Protein AF-A0A5N4CXC7-F1 (afdb_monomer_lite)

Organism: Camelus dromedarius (NCBI:txid9838)

Secondary structure (DSSP, 8-state):
---------------------------------------S--PPPPHHHHHHHHHHHHHHHHHHHHHHHHHHHHHHHIIIIIHHHHHHHHHHHHHHHHHHHHHHHHHHHHHHHHHHHHHHHHHHHHHHTTSSSHHHHHHHHHHHHHHHHHHHHHHHHHHHHHHHHHHHHHHHHHHHHHHHHHHHHHHHHHHHHHHHHHHHHHHHHHHHHHHGGGS--HHHHHHHHHHHS--S-----PPPPPPP----------------SGGG--

Foldseek 3Di:
DDDDDDDPDPPPPPPPPDCPDPPPPDDDPDPPPDPPDDDPDPDPDAVLVVLLVVLVVVVVVLVVVLVVLVVVLVVCLCVPQVVVLVVVVVVVVVVVVVVVVVLVVVLVVLVVVLVVLVVVLVVLVVVCVVPPPNVVSVVVNVVSVVVSVVSVVVSVVSVVVVVVVVVVVVVVSVVVNVVSVVVSVVSVVVSVVVSVVSCVVCVVVSVVSVVCSPPRPVVVVVVVVVVVPDDDDDDDDDDDDDDDDDPDPPPDDDDPPPPPPVVPPD

pLDDT: mean 72.15, std 27.65, range [24.5, 98.62]

Radius of gyration: 41.65 Å; chains: 1; bounding box: 79×37×135 Å

InterPro domains:
  IPR013606 IMD/I-BAR domain [PF08397] (53-217)
  IPR013606 IMD/I-BAR domain [PS51338] (53-230)
  IPR027267 AH/BAR domain superfamily [G3DSA:1.20.1270.60] (37-230)
  IPR027267 AH/BAR domain superfamily [SSF103657] (53-228)
  IPR027681 I-BAR domain containing protein IRSp53/IRTKS/Pinkbar [PTHR14206] (53-253)

Structure (mmCIF, N/CA/C/O backbone):
data_AF-A0A5N4CXC7-F1
#
_entry.id   AF-A0A5N4CXC7-F1
#
loop_
_atom_site.group_PDB
_atom_site.id
_atom_site.type_symbol
_atom_site.label_atom_id
_atom_site.label_alt_id
_atom_site.label_comp_id
_atom_site.label_asym_id
_atom_site.label_entity_id
_atom_site.label_seq_id
_atom_site.pdbx_PDB_ins_code
_atom_site.Cartn_x
_atom_site.Cartn_y
_atom_site.Cartn_z
_atom_site.occupancy
_atom_site.B_iso_or_equiv
_atom_site.auth_seq_id
_atom_site.auth_comp_id
_atom_site.auth_asym_id
_atom_site.auth_atom_id
_atom_site.pdbx_PDB_model_num
ATOM 1 N N . MET A 1 1 ? -21.918 17.777 22.178 1.00 36.62 1 MET A N 1
ATOM 2 C CA . MET A 1 1 ? -21.012 18.401 21.192 1.00 36.62 1 MET A CA 1
ATOM 3 C C . MET A 1 1 ? -20.503 17.302 20.277 1.00 36.62 1 MET A C 1
ATOM 5 O O . MET A 1 1 ? -19.749 16.455 20.729 1.00 36.62 1 MET A O 1
ATOM 9 N N . GLN A 1 2 ? -21.032 17.231 19.055 1.00 25.66 2 GLN A N 1
ATOM 10 C CA . GLN A 1 2 ? -20.635 16.247 18.046 1.00 25.66 2 GLN A CA 1
ATOM 11 C C . GLN A 1 2 ? -19.350 16.740 17.372 1.00 25.66 2 GLN A C 1
ATOM 13 O O . GLN A 1 2 ? -19.374 17.751 16.676 1.00 25.66 2 GLN A O 1
ATOM 18 N N . SER A 1 3 ? -18.227 16.065 17.603 1.00 25.31 3 SER A N 1
ATOM 19 C CA . SER A 1 3 ? -16.988 16.290 16.860 1.00 25.31 3 SER A CA 1
ATOM 20 C C . SER A 1 3 ? -17.047 15.504 15.551 1.00 25.31 3 SER A C 1
ATOM 22 O O . SER A 1 3 ? -16.774 14.306 15.495 1.00 25.31 3 SER A O 1
ATOM 24 N N . VAL A 1 4 ? -17.452 16.193 14.488 1.00 25.50 4 VAL A N 1
ATOM 25 C CA . VAL A 1 4 ? -17.322 15.713 13.111 1.00 25.50 4 VAL A CA 1
ATOM 26 C C . VAL A 1 4 ? -15.838 15.778 12.749 1.00 25.50 4 VAL A C 1
ATOM 28 O O . VAL A 1 4 ? -15.297 16.858 12.529 1.00 25.50 4 VAL A O 1
ATOM 31 N N . PHE A 1 5 ? -15.159 14.631 12.733 1.00 24.50 5 PHE A N 1
ATOM 32 C CA . PHE A 1 5 ? -13.824 14.528 12.145 1.00 24.50 5 PHE A CA 1
ATOM 33 C C . PHE A 1 5 ? -13.948 14.584 10.614 1.00 24.50 5 PHE A C 1
ATOM 35 O O . PHE A 1 5 ? -14.740 13.822 10.049 1.00 24.50 5 PHE A O 1
ATOM 42 N N . PRO A 1 6 ? -13.198 15.454 9.916 1.00 25.89 6 PRO A N 1
ATOM 43 C CA . PRO A 1 6 ? -13.187 15.456 8.464 1.00 25.89 6 PRO A CA 1
ATOM 44 C C . PRO A 1 6 ? -12.402 14.235 7.969 1.00 25.89 6 PRO A C 1
ATOM 46 O O . PRO A 1 6 ? -11.196 14.124 8.169 1.00 25.89 6 PRO A O 1
ATOM 49 N N . VAL A 1 7 ? -13.106 13.311 7.319 1.00 29.91 7 VAL A N 1
ATOM 50 C CA . VAL A 1 7 ? -12.504 12.256 6.495 1.00 29.91 7 VAL A CA 1
ATOM 51 C C . VAL A 1 7 ? -11.856 12.939 5.280 1.00 29.91 7 VAL A C 1
ATOM 53 O O . VAL A 1 7 ? -12.546 13.723 4.616 1.00 29.91 7 VAL A O 1
ATOM 56 N N . PRO A 1 8 ? -10.574 12.688 4.952 1.00 31.17 8 PRO A N 1
ATOM 57 C CA . PRO A 1 8 ? -9.994 13.194 3.718 1.00 31.17 8 PRO A CA 1
ATOM 58 C C . PRO A 1 8 ? -10.769 12.587 2.552 1.00 31.17 8 PRO A C 1
ATOM 60 O O . PRO A 1 8 ? -10.917 11.368 2.451 1.00 31.17 8 PRO A O 1
ATOM 63 N N . ARG A 1 9 ? -11.321 13.452 1.700 1.00 32.94 9 ARG A N 1
ATOM 64 C CA . ARG A 1 9 ? -12.025 13.046 0.486 1.00 32.94 9 ARG A CA 1
ATOM 65 C C . ARG A 1 9 ? -11.077 12.180 -0.334 1.00 32.94 9 ARG A C 1
ATOM 67 O O . ARG A 1 9 ? -10.038 12.662 -0.777 1.00 32.94 9 ARG A O 1
ATOM 74 N N . GLY A 1 10 ? -11.445 10.913 -0.512 1.00 29.36 10 GLY A N 1
ATOM 75 C CA . GLY A 1 10 ? -10.796 10.043 -1.477 1.00 29.36 10 GLY A CA 1
ATOM 76 C C . GLY A 1 10 ? -10.793 10.735 -2.833 1.00 29.36 10 GLY A C 1
ATOM 77 O O . GLY A 1 10 ? -11.823 11.255 -3.270 1.00 29.36 10 GLY A O 1
ATOM 78 N N . LEU A 1 11 ? -9.623 10.775 -3.465 1.00 28.94 11 LEU A N 1
ATOM 79 C CA . LEU A 1 11 ? -9.503 11.136 -4.865 1.00 28.94 11 LEU A CA 1
ATOM 80 C C . LEU A 1 11 ? -10.376 10.149 -5.649 1.00 28.94 11 LEU A C 1
ATOM 82 O O . LEU A 1 11 ? -10.050 8.970 -5.785 1.00 28.94 11 LEU A O 1
ATOM 86 N N . VAL A 1 12 ? -11.529 10.621 -6.113 1.00 26.48 12 VAL A N 1
ATOM 87 C CA . VAL A 1 12 ? -12.317 9.916 -7.114 1.00 26.48 12 VAL A CA 1
ATOM 88 C C . VAL A 1 12 ? -11.529 10.050 -8.409 1.00 26.48 12 VAL A C 1
ATOM 90 O O . VAL A 1 12 ? -11.540 11.103 -9.041 1.00 26.48 12 VAL A O 1
ATOM 93 N N . LEU A 1 13 ? -10.811 8.993 -8.786 1.00 28.12 13 LEU A N 1
ATOM 94 C CA . LEU A 1 13 ? -10.305 8.826 -10.142 1.00 28.12 13 LEU A CA 1
ATOM 95 C C . LEU A 1 13 ? -11.519 8.644 -11.056 1.00 28.12 13 LEU A C 1
ATOM 97 O O . LEU A 1 13 ? -11.982 7.531 -11.298 1.00 28.12 13 LEU A O 1
ATOM 101 N N . THR A 1 14 ? -12.076 9.750 -11.545 1.00 24.58 14 THR A N 1
ATOM 102 C CA . THR A 1 14 ? -12.924 9.703 -12.729 1.00 24.58 14 THR A CA 1
ATOM 103 C C . THR A 1 14 ? -12.020 9.305 -13.885 1.00 24.58 14 THR A C 1
ATOM 105 O O . THR A 1 14 ? -11.197 10.097 -14.344 1.00 24.58 14 THR A O 1
ATOM 108 N N . CYS A 1 15 ? -12.138 8.053 -14.318 1.00 26.62 15 CYS A N 1
ATOM 109 C CA . CYS A 1 15 ? -11.560 7.580 -15.563 1.00 26.62 15 CYS A CA 1
ATOM 110 C C . CYS A 1 15 ? -12.248 8.358 -16.694 1.00 26.62 15 CYS A C 1
ATOM 112 O O . CYS A 1 15 ? -13.354 8.017 -17.111 1.00 26.62 15 CYS A O 1
ATOM 114 N N . SER A 1 16 ? -11.645 9.471 -17.121 1.00 26.14 16 SER A N 1
ATOM 115 C CA . SER A 1 16 ? -12.063 10.129 -18.350 1.00 26.14 16 SER A CA 1
ATOM 116 C C . SER A 1 16 ? -11.624 9.229 -19.490 1.00 26.14 16 SER A C 1
ATOM 118 O O . SER A 1 16 ? -10.433 9.096 -19.770 1.00 26.14 16 SER A O 1
ATOM 120 N N . ALA A 1 17 ? -12.608 8.592 -20.118 1.00 37.44 17 ALA A N 1
ATOM 121 C CA . ALA A 1 17 ? -12.477 8.049 -21.453 1.00 37.44 17 ALA A CA 1
ATOM 122 C C . ALA A 1 17 ? -11.836 9.116 -22.356 1.00 37.44 17 ALA A C 1
ATOM 124 O O . ALA A 1 17 ? -12.292 10.258 -22.405 1.00 37.44 17 ALA A O 1
ATOM 125 N N . GLY A 1 18 ? -10.737 8.740 -22.998 1.00 28.64 18 GLY A N 1
ATOM 126 C CA . GLY A 1 18 ? -9.921 9.632 -23.814 1.00 28.64 18 GLY A CA 1
ATOM 127 C C . GLY A 1 18 ? -8.622 8.961 -24.238 1.00 28.64 18 GLY A C 1
ATOM 128 O O . GLY A 1 18 ? -7.562 9.572 -24.189 1.00 28.64 18 GLY A O 1
ATOM 129 N N . CYS A 1 19 ? -8.684 7.678 -24.608 1.00 29.59 19 CYS A N 1
ATOM 130 C CA . CYS A 1 19 ? -7.629 7.053 -25.398 1.00 29.59 19 CYS A CA 1
ATOM 131 C C . CYS A 1 19 ? -7.774 7.529 -26.848 1.00 29.59 19 CYS A C 1
ATOM 133 O O . CYS A 1 19 ? -8.133 6.746 -27.722 1.00 29.59 19 CYS A O 1
ATOM 135 N N . ASP A 1 20 ? -7.506 8.808 -27.095 1.00 29.17 20 ASP A N 1
ATOM 136 C CA . ASP A 1 20 ? -7.188 9.257 -28.442 1.00 29.17 20 ASP A CA 1
ATOM 137 C C . ASP A 1 20 ? -5.716 8.939 -28.668 1.00 29.17 20 ASP A C 1
ATOM 139 O O . ASP A 1 20 ? -4.815 9.460 -28.006 1.00 29.17 20 ASP A O 1
ATOM 143 N N . GLY A 1 21 ? -5.507 7.948 -29.531 1.00 33.59 21 GLY A N 1
ATOM 144 C CA . GLY A 1 21 ? -4.225 7.328 -29.788 1.00 33.59 21 GLY A CA 1
ATOM 145 C C . GLY A 1 21 ? -3.128 8.347 -30.062 1.00 33.59 21 GLY A C 1
ATOM 146 O O . GLY A 1 21 ? -3.194 9.128 -31.011 1.00 33.59 21 GLY A O 1
ATOM 147 N N . LEU A 1 22 ? -2.037 8.230 -29.309 1.00 33.66 22 LEU A N 1
ATOM 148 C CA . LEU A 1 22 ? -0.726 8.604 -29.816 1.00 33.66 22 LEU A CA 1
ATOM 149 C C . LEU A 1 22 ? -0.335 7.558 -30.863 1.00 33.66 22 LEU A C 1
ATOM 151 O O . LEU A 1 22 ? 0.493 6.678 -30.638 1.00 33.66 22 LEU A O 1
ATOM 155 N N . CYS A 1 23 ? -0.991 7.647 -32.020 1.00 28.06 23 CYS A N 1
ATOM 156 C CA . CYS A 1 23 ? -0.451 7.149 -33.264 1.00 28.06 23 CYS A CA 1
ATOM 157 C C . CYS A 1 23 ? 0.946 7.756 -33.383 1.00 28.06 23 CYS A C 1
ATOM 159 O O . CYS A 1 23 ? 1.092 8.962 -33.585 1.00 28.06 23 CYS A O 1
ATOM 161 N N . PHE A 1 24 ? 1.977 6.922 -33.251 1.00 29.84 24 PHE A N 1
ATOM 162 C CA . PHE A 1 24 ? 3.245 7.192 -33.908 1.00 29.84 24 PHE A CA 1
ATOM 163 C C . PHE A 1 24 ? 2.896 7.446 -35.373 1.00 29.84 24 PHE A C 1
ATOM 165 O O . PHE A 1 24 ? 2.575 6.510 -36.104 1.00 29.84 24 PHE A O 1
ATOM 172 N N . ALA A 1 25 ? 2.854 8.716 -35.775 1.00 26.06 25 ALA A N 1
ATOM 173 C CA . ALA A 1 25 ? 2.691 9.063 -37.170 1.00 26.06 25 ALA A CA 1
ATOM 174 C C . ALA A 1 25 ? 3.824 8.353 -37.926 1.00 26.06 25 ALA A C 1
ATOM 176 O O . ALA A 1 25 ? 4.996 8.584 -37.604 1.00 26.06 25 ALA A O 1
ATOM 177 N N . PRO A 1 26 ? 3.520 7.469 -38.892 1.00 32.91 26 PRO A N 1
ATOM 178 C CA . PRO A 1 26 ? 4.536 7.009 -39.813 1.00 32.91 26 PRO A CA 1
ATOM 179 C C . PRO A 1 26 ? 5.062 8.267 -40.497 1.00 32.91 26 PRO A C 1
ATOM 181 O O . PRO A 1 26 ? 4.277 9.045 -41.045 1.00 32.91 26 PRO A O 1
ATOM 184 N N . LEU A 1 27 ? 6.374 8.499 -40.429 1.00 32.47 27 LEU A N 1
ATOM 185 C CA . LEU A 1 27 ? 7.019 9.490 -41.286 1.00 32.47 27 LEU A CA 1
ATOM 186 C C . LEU A 1 27 ? 6.491 9.275 -42.713 1.00 32.47 27 LEU A C 1
ATOM 188 O O . LEU A 1 27 ? 6.472 8.123 -43.161 1.00 32.47 27 LEU A O 1
ATOM 192 N N . PRO A 1 28 ? 6.034 10.320 -43.424 1.00 31.30 28 PRO A N 1
ATOM 193 C CA . PRO A 1 28 ? 5.555 10.136 -44.779 1.00 31.30 28 PRO A CA 1
ATOM 194 C C . PRO A 1 28 ? 6.714 9.575 -45.604 1.00 31.30 28 PRO A C 1
ATOM 196 O O . PRO A 1 28 ? 7.748 10.226 -45.767 1.00 31.30 28 PRO A O 1
ATOM 199 N N . LEU A 1 29 ? 6.549 8.345 -46.101 1.00 34.72 29 LEU A N 1
ATOM 200 C CA . LEU A 1 29 ? 7.335 7.851 -47.221 1.00 34.72 29 LEU A CA 1
ATOM 201 C C . LEU A 1 29 ? 7.082 8.840 -48.361 1.00 34.72 29 LEU A C 1
ATOM 203 O O . LEU A 1 29 ? 6.028 8.812 -48.995 1.00 34.72 29 LEU A O 1
ATOM 207 N N . PHE A 1 30 ? 8.027 9.748 -48.592 1.00 30.08 30 PHE A N 1
ATOM 208 C CA . PHE A 1 30 ? 8.064 10.501 -49.834 1.00 30.08 30 PHE A CA 1
ATOM 209 C C . PHE A 1 30 ? 8.075 9.480 -50.977 1.00 30.08 30 PHE A C 1
ATOM 211 O O . PHE A 1 30 ? 8.948 8.604 -50.986 1.00 30.08 30 PHE A O 1
ATOM 218 N N . PRO A 1 31 ? 7.146 9.555 -51.944 1.00 31.22 31 PRO A N 1
ATOM 219 C CA . PRO A 1 31 ? 7.276 8.782 -53.160 1.00 31.22 31 PRO A CA 1
ATOM 220 C C . PRO A 1 31 ? 8.530 9.302 -53.862 1.00 31.22 31 PRO A C 1
ATOM 222 O O . PRO A 1 31 ? 8.544 10.414 -54.389 1.00 31.22 31 PRO A O 1
ATOM 225 N N . LEU A 1 32 ? 9.607 8.517 -53.838 1.00 33.66 32 LEU A N 1
ATOM 226 C CA . LEU A 1 32 ? 10.693 8.672 -54.795 1.00 33.66 32 LEU A CA 1
ATOM 227 C C . LEU A 1 32 ? 10.079 8.398 -56.167 1.00 33.66 32 LEU A C 1
ATOM 229 O O . LEU A 1 32 ? 9.954 7.252 -56.594 1.00 33.66 32 LEU A O 1
ATOM 233 N N . LEU A 1 33 ? 9.631 9.462 -56.830 1.00 29.89 33 LEU A N 1
ATOM 234 C CA . LEU A 1 33 ? 9.274 9.439 -58.235 1.00 29.89 33 LEU A CA 1
ATOM 235 C C . LEU A 1 33 ? 10.572 9.156 -58.996 1.00 29.89 33 LEU A C 1
ATOM 237 O O . LEU A 1 33 ? 11.348 10.068 -59.263 1.00 29.89 33 LEU A O 1
ATOM 241 N N . ILE A 1 34 ? 10.850 7.879 -59.261 1.00 33.53 34 ILE A N 1
ATOM 242 C CA . ILE A 1 34 ? 11.971 7.457 -60.101 1.00 33.53 34 ILE A CA 1
ATOM 243 C C . ILE A 1 34 ? 11.627 7.903 -61.526 1.00 33.53 34 ILE A C 1
ATOM 245 O O . ILE A 1 34 ? 10.672 7.372 -62.102 1.00 33.53 34 ILE A O 1
ATOM 249 N N . PRO A 1 35 ? 12.357 8.858 -62.132 1.00 31.84 35 PRO A N 1
ATOM 250 C CA . PRO A 1 35 ? 12.161 9.164 -63.535 1.00 31.84 35 PRO A CA 1
ATOM 251 C C . PRO A 1 35 ? 12.606 7.939 -64.338 1.00 31.84 35 PRO A C 1
ATOM 253 O O . PRO A 1 35 ? 13.767 7.533 -64.287 1.00 31.84 35 PRO A O 1
ATOM 256 N N . SER A 1 36 ? 11.672 7.329 -65.067 1.00 37.78 36 SER A N 1
ATOM 257 C CA . SER A 1 36 ? 11.945 6.257 -66.024 1.00 37.78 36 SER A CA 1
ATOM 258 C C . SER A 1 36 ? 12.646 6.830 -67.259 1.00 37.78 36 SER A C 1
ATOM 260 O O . SER A 1 36 ? 12.049 6.982 -68.319 1.00 37.78 36 SER A O 1
ATOM 262 N N . GLN A 1 37 ? 13.921 7.173 -67.114 1.00 35.16 37 GLN A N 1
ATOM 263 C CA . GLN A 1 37 ? 14.842 7.470 -68.207 1.00 35.16 37 GLN A CA 1
ATOM 264 C C . GLN A 1 37 ? 16.148 6.760 -67.861 1.00 35.16 37 GLN A C 1
ATOM 266 O O . GLN A 1 37 ? 16.835 7.131 -66.914 1.00 35.16 37 GLN A O 1
ATOM 271 N N . LYS A 1 38 ? 16.446 5.677 -68.582 1.00 39.56 38 LYS A N 1
ATOM 272 C CA . LYS A 1 38 ? 17.657 4.870 -68.403 1.00 39.56 38 LYS A CA 1
ATOM 273 C C . LYS A 1 38 ? 18.842 5.703 -68.912 1.00 39.56 38 LYS A C 1
ATOM 275 O O . LYS A 1 38 ? 18.932 5.894 -70.125 1.00 39.56 38 LYS A O 1
ATOM 280 N N . PRO A 1 39 ? 19.754 6.204 -68.059 1.00 33.50 39 PRO A N 1
ATOM 281 C CA . PRO A 1 39 ? 20.950 6.846 -68.562 1.00 33.50 39 PRO A CA 1
ATOM 282 C C . PRO A 1 39 ? 21.883 5.731 -69.032 1.00 33.50 39 PRO A C 1
ATOM 284 O O . PRO A 1 39 ? 22.396 4.940 -68.237 1.00 33.50 39 PRO A O 1
ATOM 287 N N . HIS A 1 40 ? 22.082 5.644 -70.345 1.00 40.81 40 HIS A N 1
ATOM 288 C CA . HIS A 1 40 ? 23.292 5.034 -70.877 1.00 40.81 40 HIS A CA 1
ATOM 289 C C . HIS A 1 40 ? 24.461 5.826 -70.276 1.00 40.81 40 HIS A C 1
ATOM 291 O O . HIS A 1 40 ? 24.506 7.042 -70.436 1.00 40.81 40 HIS A O 1
ATOM 297 N N . ASN A 1 41 ? 25.332 5.133 -69.535 1.00 38.94 41 ASN A N 1
ATOM 298 C CA . ASN A 1 41 ? 26.366 5.648 -68.618 1.00 38.94 41 ASN A CA 1
ATOM 299 C C . ASN A 1 41 ? 25.904 5.741 -67.152 1.00 38.94 41 ASN A C 1
ATOM 301 O O . ASN A 1 41 ? 25.933 6.799 -66.523 1.00 38.94 41 ASN A O 1
ATOM 305 N N . ALA A 1 42 ? 25.515 4.600 -66.574 1.00 36.66 42 ALA A N 1
ATOM 306 C CA . ALA A 1 42 ? 25.462 4.455 -65.124 1.00 36.66 42 ALA A CA 1
ATOM 307 C C . ALA A 1 42 ? 26.895 4.531 -64.569 1.00 36.66 42 ALA A C 1
ATOM 309 O O . ALA A 1 42 ? 27.627 3.542 -64.573 1.00 36.66 42 ALA A O 1
ATOM 310 N N . PHE A 1 43 ? 27.311 5.717 -64.120 1.00 44.28 43 PHE A N 1
ATOM 311 C CA . PHE A 1 43 ? 28.496 5.844 -63.278 1.00 44.28 43 PHE A CA 1
ATOM 312 C C . PHE A 1 43 ? 28.310 4.937 -62.050 1.00 44.28 43 PHE A C 1
ATOM 314 O O . PHE A 1 43 ? 27.222 4.945 -61.461 1.00 44.28 43 PHE A O 1
ATOM 321 N N . PRO A 1 44 ? 29.324 4.143 -61.652 1.00 46.22 44 PRO A N 1
ATOM 322 C CA . PRO A 1 44 ? 29.225 3.348 -60.438 1.00 46.22 44 PRO A CA 1
ATOM 323 C C . PRO A 1 44 ? 28.900 4.293 -59.273 1.00 46.22 44 PRO A C 1
ATOM 325 O O . PRO A 1 44 ? 29.480 5.384 -59.227 1.00 46.22 44 PRO A O 1
ATOM 328 N N . PRO A 1 45 ? 27.977 3.926 -58.361 1.00 51.12 45 PRO A N 1
ATOM 329 C CA . PRO A 1 45 ? 27.646 4.767 -57.218 1.00 51.12 45 PRO A CA 1
ATOM 330 C C . PRO A 1 45 ? 28.950 5.188 -56.547 1.00 51.12 45 PRO A C 1
ATOM 332 O O . PRO A 1 45 ? 29.774 4.345 -56.182 1.00 51.12 45 PRO A O 1
ATOM 335 N N . THR A 1 46 ? 29.182 6.501 -56.494 1.00 55.50 46 THR A N 1
ATOM 336 C CA . THR A 1 46 ? 30.437 7.051 -55.990 1.00 55.50 46 THR A CA 1
ATOM 337 C C . THR A 1 46 ? 30.651 6.513 -54.581 1.00 55.50 46 THR A C 1
ATOM 339 O O . THR A 1 46 ? 29.703 6.415 -53.801 1.00 55.50 46 THR A O 1
ATOM 342 N N . HIS A 1 47 ? 31.891 6.129 -54.259 1.00 52.59 47 HIS A N 1
ATOM 343 C CA . HIS A 1 47 ? 32.275 5.592 -52.947 1.00 52.59 47 HIS A CA 1
ATOM 344 C C . HIS A 1 47 ? 31.590 6.400 -51.824 1.00 52.59 47 HIS A C 1
ATOM 346 O O . HIS A 1 47 ? 30.943 5.827 -50.960 1.00 52.59 47 HIS A O 1
ATOM 352 N N . LEU A 1 48 ? 31.580 7.732 -51.947 1.00 50.91 48 LEU A N 1
ATOM 353 C CA . LEU A 1 48 ? 30.900 8.691 -51.072 1.00 50.91 48 LEU A CA 1
ATOM 354 C C . LEU A 1 48 ? 29.462 8.299 -50.658 1.00 50.91 48 LEU A C 1
ATOM 356 O O . LEU A 1 48 ? 29.154 8.294 -49.469 1.00 50.91 48 LEU A O 1
ATOM 360 N N . VAL A 1 49 ? 28.603 7.903 -51.607 1.00 58.41 49 VAL A N 1
ATOM 361 C CA . VAL A 1 49 ? 27.199 7.520 -51.344 1.00 58.41 49 VAL A CA 1
ATOM 362 C C . VAL A 1 49 ? 27.115 6.215 -50.542 1.00 58.41 49 VAL A C 1
ATOM 364 O O . VAL A 1 49 ? 26.247 6.059 -49.681 1.00 58.41 49 VAL A O 1
ATOM 367 N N . LEU A 1 50 ? 28.052 5.289 -50.763 1.00 61.53 50 LEU A N 1
ATOM 368 C CA . LEU A 1 50 ? 28.121 4.019 -50.037 1.00 61.53 50 LEU A CA 1
ATOM 369 C C . LEU A 1 50 ? 28.620 4.194 -48.590 1.00 61.53 50 LEU A C 1
ATOM 371 O O . LEU A 1 50 ? 28.148 3.477 -47.705 1.00 61.53 50 LEU A O 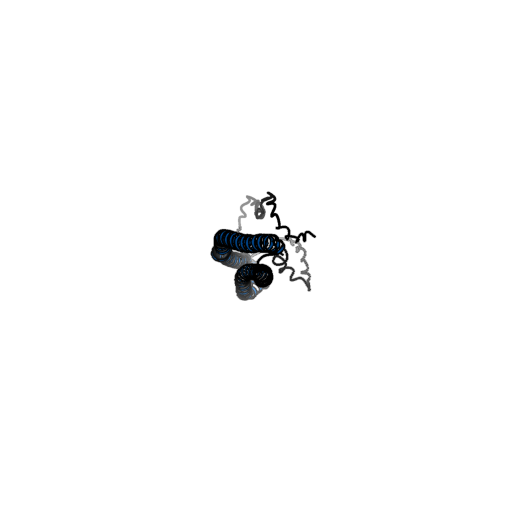1
ATOM 375 N N . PHE A 1 51 ? 29.530 5.139 -48.315 1.00 64.88 51 PHE A N 1
ATOM 376 C CA . PHE A 1 51 ? 30.039 5.384 -46.951 1.00 64.88 51 PHE A CA 1
ATOM 377 C C . PHE A 1 51 ? 29.003 6.068 -46.058 1.00 64.88 51 PHE A C 1
ATOM 379 O O . PHE A 1 51 ? 28.776 5.614 -44.935 1.00 64.88 51 PHE A O 1
ATOM 386 N N . THR A 1 52 ? 28.298 7.085 -46.561 1.00 69.00 52 THR A N 1
ATOM 387 C CA . THR A 1 52 ? 27.220 7.739 -45.801 1.00 69.00 52 THR A CA 1
ATOM 388 C C . THR A 1 52 ? 26.052 6.780 -45.539 1.00 69.00 52 THR A C 1
ATOM 390 O O . THR A 1 52 ? 25.494 6.769 -44.442 1.00 69.00 52 THR A O 1
ATOM 393 N N . GLY A 1 53 ? 25.735 5.896 -46.495 1.00 80.38 53 GLY A N 1
ATOM 394 C CA . GLY A 1 53 ? 24.731 4.844 -46.312 1.00 80.38 53 GLY A CA 1
ATOM 395 C C . GLY A 1 53 ? 25.067 3.866 -45.178 1.00 80.38 53 GLY A C 1
ATOM 396 O O . GLY A 1 53 ? 24.183 3.495 -44.407 1.00 80.38 53 GLY A O 1
ATOM 397 N N . ARG A 1 54 ? 26.346 3.496 -45.007 1.00 83.06 54 ARG A N 1
ATOM 398 C CA . ARG A 1 54 ? 26.785 2.632 -43.892 1.00 83.06 54 ARG A CA 1
ATOM 399 C C . ARG A 1 54 ? 26.559 3.281 -42.527 1.00 83.06 54 ARG A C 1
ATOM 401 O O . ARG A 1 54 ? 26.078 2.603 -41.623 1.00 83.06 54 ARG A O 1
ATOM 408 N N . VAL A 1 55 ? 26.854 4.574 -42.382 1.00 88.25 55 VAL A N 1
ATOM 409 C CA . VAL A 1 55 ? 26.628 5.311 -41.125 1.00 88.25 55 VAL A CA 1
ATOM 410 C C . VAL A 1 55 ? 25.140 5.347 -40.773 1.00 88.25 55 VAL A C 1
ATOM 412 O O . VAL A 1 55 ? 24.778 5.067 -39.635 1.00 88.25 55 VAL A O 1
ATOM 415 N N . LEU A 1 56 ? 24.262 5.606 -41.749 1.00 88.31 56 LEU A N 1
ATOM 416 C CA . LEU A 1 56 ? 22.810 5.603 -41.529 1.00 88.31 56 LEU A CA 1
ATOM 417 C C . LEU A 1 56 ? 22.289 4.232 -41.071 1.00 88.31 56 LEU A C 1
ATOM 419 O O . LEU A 1 56 ? 21.455 4.161 -40.167 1.00 88.31 56 LEU A O 1
ATOM 423 N N . ILE A 1 57 ? 22.810 3.142 -41.645 1.00 91.75 57 ILE A N 1
ATOM 424 C CA . ILE A 1 57 ? 22.483 1.776 -41.212 1.00 91.75 57 ILE A CA 1
ATOM 425 C C . ILE A 1 57 ? 22.972 1.527 -39.777 1.00 91.75 57 ILE A C 1
ATOM 427 O O . ILE A 1 57 ? 22.228 0.966 -38.972 1.00 91.75 57 ILE A O 1
ATOM 431 N N . GLU A 1 58 ? 24.191 1.951 -39.425 1.00 92.44 58 GLU A N 1
ATOM 432 C CA . GLU A 1 58 ? 24.717 1.808 -38.059 1.00 92.44 58 GLU A CA 1
ATOM 433 C C . GLU A 1 58 ? 23.895 2.608 -37.031 1.00 92.44 58 GLU A C 1
ATOM 435 O O . GLU A 1 58 ? 23.592 2.084 -35.954 1.00 92.44 58 GLU A O 1
ATOM 440 N N . ILE A 1 59 ? 23.484 3.837 -37.365 1.00 92.31 59 ILE A N 1
ATOM 441 C CA . ILE A 1 59 ? 22.616 4.676 -36.523 1.00 92.31 59 ILE A CA 1
ATOM 442 C C . ILE A 1 59 ? 21.265 3.987 -36.317 1.00 92.31 59 ILE A C 1
ATOM 444 O O . ILE A 1 59 ? 20.842 3.786 -35.177 1.00 92.31 59 ILE A O 1
ATOM 448 N N . SER A 1 60 ? 20.610 3.566 -37.403 1.00 94.00 60 SER A N 1
ATOM 449 C CA . SER A 1 60 ? 19.323 2.863 -37.344 1.00 94.00 60 SER A CA 1
ATOM 450 C C . SER A 1 60 ? 19.413 1.584 -36.505 1.00 94.00 60 SER A C 1
ATOM 452 O O . SER A 1 60 ? 18.585 1.360 -35.623 1.00 94.00 60 SER A O 1
ATOM 454 N N . SER A 1 61 ? 20.462 0.782 -36.706 1.00 94.38 61 SER A N 1
ATOM 455 C CA . SER A 1 61 ? 20.719 -0.435 -35.928 1.00 94.38 61 SER A CA 1
ATOM 456 C C . SER A 1 61 ? 20.932 -0.139 -34.441 1.00 94.38 61 SER A C 1
ATOM 458 O O . SER A 1 61 ? 20.422 -0.859 -33.583 1.00 94.38 61 SER A O 1
ATOM 460 N N . THR A 1 62 ? 21.635 0.948 -34.115 1.00 95.50 62 THR A N 1
ATOM 461 C CA . THR A 1 62 ? 21.853 1.376 -32.725 1.00 95.50 62 THR A CA 1
ATOM 462 C C . THR A 1 62 ? 20.541 1.781 -32.064 1.00 95.50 62 THR A C 1
ATOM 464 O O . THR A 1 62 ? 20.233 1.289 -30.982 1.00 95.50 62 THR A O 1
ATOM 467 N N . HIS A 1 63 ? 19.721 2.596 -32.732 1.00 93.56 63 HIS A N 1
ATOM 468 C CA . HIS A 1 63 ? 18.399 2.966 -32.225 1.00 93.56 63 HIS A CA 1
ATOM 469 C C . HIS A 1 63 ? 17.468 1.762 -32.067 1.00 93.56 63 HIS A C 1
ATOM 471 O O . HIS A 1 63 ? 16.753 1.689 -31.071 1.00 93.56 63 HIS A O 1
ATOM 477 N N . LYS A 1 64 ? 17.516 0.792 -32.989 1.00 96.06 64 LYS A N 1
ATOM 478 C CA . LYS A 1 64 ? 16.756 -0.457 -32.862 1.00 96.06 64 LYS A CA 1
ATOM 479 C C . LYS A 1 64 ? 17.123 -1.203 -31.575 1.00 96.06 64 LYS A C 1
ATOM 481 O O . LYS A 1 64 ? 16.230 -1.572 -30.823 1.00 96.06 64 LYS A O 1
ATOM 486 N N . LYS A 1 65 ? 18.420 -1.351 -31.280 1.00 95.06 65 LYS A N 1
ATOM 487 C CA . LYS A 1 65 ? 18.899 -1.999 -30.043 1.00 95.06 65 LYS A CA 1
ATOM 488 C C . LYS A 1 65 ? 18.474 -1.255 -28.778 1.00 95.06 65 LYS A C 1
ATOM 490 O O . LYS A 1 65 ? 18.103 -1.886 -27.794 1.00 95.06 65 LYS A O 1
ATOM 495 N N . LEU A 1 66 ? 18.530 0.079 -28.795 1.00 95.25 66 LEU A N 1
ATOM 496 C CA . LEU A 1 66 ? 18.051 0.896 -27.676 1.00 95.25 66 LEU A CA 1
ATOM 497 C C . LEU A 1 66 ? 16.552 0.682 -27.448 1.00 95.25 66 LEU A C 1
ATOM 499 O O . LEU A 1 66 ? 16.135 0.470 -26.315 1.00 95.25 66 LEU A O 1
ATOM 503 N N . ASN A 1 67 ? 15.759 0.656 -28.521 1.00 93.88 67 ASN A N 1
ATOM 504 C CA . ASN A 1 67 ? 14.324 0.418 -28.423 1.00 93.88 67 ASN A CA 1
ATOM 505 C C . ASN A 1 67 ? 14.002 -0.985 -27.891 1.00 93.88 67 ASN A C 1
ATOM 507 O O . ASN A 1 67 ? 13.169 -1.116 -27.005 1.00 93.88 67 ASN A O 1
ATOM 511 N N . GLU A 1 68 ? 14.694 -2.020 -28.374 1.00 95.00 68 GLU A N 1
ATOM 512 C CA . GLU A 1 68 ? 14.546 -3.393 -27.865 1.00 95.00 68 GLU A CA 1
ATOM 513 C C . GLU A 1 68 ? 14.862 -3.472 -26.361 1.00 95.00 68 GLU A C 1
ATOM 515 O O . GLU A 1 68 ? 14.113 -4.080 -25.598 1.00 95.00 68 GLU A O 1
ATOM 520 N N . SER A 1 69 ? 15.931 -2.807 -25.909 1.00 93.00 69 SER A N 1
ATOM 521 C CA . SER A 1 69 ? 16.273 -2.719 -24.482 1.00 93.00 69 SER A CA 1
ATOM 522 C C . SER A 1 69 ? 15.198 -1.981 -23.672 1.00 93.00 69 SER A C 1
ATOM 524 O O . SER A 1 69 ? 14.834 -2.408 -22.573 1.00 93.00 69 SER A O 1
ATOM 526 N N . LEU A 1 70 ? 14.644 -0.893 -24.210 1.00 92.69 70 LEU A N 1
ATOM 527 C CA . LEU A 1 70 ? 13.569 -0.142 -23.564 1.00 92.69 70 LEU A CA 1
ATOM 528 C C . LEU A 1 70 ? 12.280 -0.968 -23.438 1.00 92.69 70 LEU A C 1
ATOM 530 O O . LEU A 1 70 ? 11.646 -0.956 -22.383 1.00 92.69 70 LEU A O 1
ATOM 534 N N . ASP A 1 71 ? 11.919 -1.726 -24.473 1.00 93.69 71 ASP A N 1
ATOM 535 C CA . ASP A 1 71 ? 10.748 -2.607 -24.456 1.00 93.69 71 ASP A CA 1
ATOM 536 C C . ASP A 1 71 ? 10.872 -3.687 -23.368 1.00 93.69 71 ASP A C 1
ATOM 538 O O . ASP A 1 71 ? 9.908 -3.964 -22.649 1.00 93.69 71 ASP A O 1
ATOM 542 N N . GLU A 1 72 ? 12.063 -4.263 -23.180 1.00 92.50 72 GLU A N 1
ATOM 543 C CA . GLU A 1 72 ? 12.319 -5.196 -22.074 1.00 92.50 72 GLU A CA 1
ATOM 544 C C . GLU A 1 72 ? 12.190 -4.521 -20.698 1.00 92.50 72 GLU A C 1
ATOM 546 O O . GLU A 1 72 ? 11.598 -5.095 -19.779 1.00 92.50 72 GLU A O 1
ATOM 551 N N . ASN A 1 73 ? 12.645 -3.271 -20.553 1.00 90.25 73 ASN A N 1
ATOM 552 C CA . ASN A 1 73 ? 12.431 -2.498 -19.325 1.00 90.25 73 ASN A CA 1
ATOM 553 C C . ASN A 1 73 ? 10.934 -2.304 -19.026 1.00 90.25 73 ASN A C 1
ATOM 555 O O . ASN A 1 73 ? 10.519 -2.452 -17.875 1.00 90.25 73 ASN A O 1
ATOM 559 N N . PHE A 1 74 ? 10.099 -2.049 -20.039 1.00 92.00 74 PHE A N 1
ATOM 560 C CA . PHE A 1 74 ? 8.647 -1.936 -19.856 1.00 92.00 74 PHE A CA 1
ATOM 561 C C . PHE A 1 74 ? 7.977 -3.264 -19.492 1.00 92.00 74 PHE A C 1
ATOM 563 O O . PHE A 1 74 ? 7.072 -3.287 -18.652 1.00 92.00 74 PHE A O 1
ATOM 570 N N . LYS A 1 75 ? 8.433 -4.387 -20.060 1.00 92.56 75 LYS A N 1
ATOM 571 C CA . LYS A 1 75 ? 7.961 -5.721 -19.653 1.00 92.56 75 LYS A CA 1
ATOM 572 C C . LYS A 1 75 ? 8.272 -5.990 -18.181 1.00 92.56 75 LYS A C 1
ATOM 574 O O . LYS A 1 75 ? 7.399 -6.472 -17.452 1.00 92.56 75 LYS A O 1
ATOM 579 N N . ASN A 1 76 ? 9.475 -5.630 -17.733 1.00 89.75 76 ASN A N 1
ATOM 580 C CA . ASN A 1 76 ? 9.874 -5.750 -16.332 1.00 89.75 76 ASN A CA 1
ATOM 581 C C . ASN A 1 76 ? 9.070 -4.810 -15.431 1.00 89.75 76 ASN A C 1
ATOM 583 O O . ASN A 1 76 ? 8.538 -5.262 -14.423 1.00 89.75 76 ASN A O 1
ATOM 587 N N . PHE A 1 77 ? 8.868 -3.549 -15.826 1.00 90.00 77 PHE A N 1
ATOM 588 C CA . PHE A 1 77 ? 7.999 -2.609 -15.110 1.00 90.00 77 PHE A CA 1
ATOM 589 C C . PHE A 1 77 ? 6.593 -3.181 -14.898 1.00 90.00 77 PHE A C 1
ATOM 591 O O . PHE A 1 77 ? 6.087 -3.215 -13.776 1.00 90.00 77 PHE A O 1
ATOM 598 N N . HIS A 1 78 ? 5.971 -3.697 -15.957 1.00 92.44 78 HIS A N 1
ATOM 599 C CA . HIS A 1 78 ? 4.641 -4.279 -15.849 1.00 92.44 78 HIS A CA 1
ATOM 600 C C . HIS A 1 78 ? 4.631 -5.495 -14.905 1.00 92.44 78 HIS A C 1
ATOM 602 O O . HIS A 1 78 ? 3.735 -5.646 -14.076 1.00 92.44 78 HIS A O 1
ATOM 608 N N . LYS A 1 79 ? 5.651 -6.355 -14.979 1.00 91.69 79 LYS A N 1
ATOM 609 C CA . LYS A 1 79 ? 5.756 -7.545 -14.128 1.00 91.69 79 LYS A CA 1
ATOM 610 C C . LYS A 1 79 ? 6.045 -7.227 -12.656 1.00 91.69 79 LYS A C 1
ATOM 612 O O . LYS A 1 79 ? 5.471 -7.882 -11.794 1.00 91.69 79 LYS A O 1
ATOM 617 N N . GLU A 1 80 ? 6.941 -6.292 -12.368 1.00 90.12 80 GLU A N 1
ATOM 618 C CA . GLU A 1 80 ? 7.506 -6.077 -11.025 1.00 90.12 80 GLU A CA 1
ATOM 619 C C . GLU A 1 80 ? 6.848 -4.934 -10.253 1.00 90.12 80 GLU A C 1
ATOM 621 O O . GLU A 1 80 ? 6.898 -4.904 -9.016 1.00 90.12 80 GLU A O 1
ATOM 626 N N . ILE A 1 81 ? 6.237 -3.994 -10.976 1.00 90.69 81 ILE A N 1
ATOM 627 C CA . ILE A 1 81 ? 5.569 -2.830 -10.402 1.00 90.69 81 ILE A CA 1
ATOM 628 C C . ILE A 1 81 ? 4.059 -3.003 -10.494 1.00 90.69 81 ILE A C 1
ATOM 630 O O . ILE A 1 81 ? 3.413 -3.111 -9.455 1.00 90.69 81 ILE A O 1
ATOM 634 N N . ILE A 1 82 ? 3.500 -3.101 -11.706 1.00 93.19 82 ILE A N 1
ATOM 635 C CA . ILE A 1 82 ? 2.039 -3.133 -11.899 1.00 93.19 82 ILE A CA 1
ATOM 636 C C . ILE A 1 82 ? 1.417 -4.357 -11.220 1.00 93.19 82 ILE A C 1
ATOM 638 O O . ILE A 1 82 ? 0.601 -4.194 -10.316 1.00 93.19 82 ILE A O 1
ATOM 642 N N . ARG A 1 83 ? 1.869 -5.574 -11.553 1.00 94.94 83 ARG A N 1
ATOM 643 C CA . ARG A 1 83 ? 1.302 -6.802 -10.957 1.00 94.94 83 ARG A CA 1
ATOM 644 C C . ARG A 1 83 ? 1.471 -6.871 -9.441 1.00 94.94 83 ARG A C 1
ATOM 646 O O . ARG A 1 83 ? 0.603 -7.376 -8.735 1.00 94.94 83 ARG A O 1
ATOM 653 N N . GLU A 1 84 ? 2.597 -6.385 -8.927 1.00 95.31 84 GLU A N 1
ATOM 654 C CA . GLU A 1 84 ? 2.858 -6.363 -7.486 1.00 95.31 84 GLU A CA 1
ATOM 655 C C . GLU A 1 84 ? 1.958 -5.350 -6.763 1.00 95.31 84 GLU A C 1
ATOM 657 O O . GLU A 1 84 ? 1.453 -5.657 -5.684 1.00 95.31 84 GLU A O 1
ATOM 662 N N . LEU A 1 85 ? 1.704 -4.178 -7.358 1.00 94.94 85 LEU A N 1
ATOM 663 C CA . LEU A 1 85 ? 0.762 -3.182 -6.834 1.00 94.94 85 LEU A CA 1
ATOM 664 C C . LEU A 1 85 ? -0.685 -3.684 -6.870 1.00 94.94 85 LEU A C 1
ATOM 666 O O . LEU A 1 85 ? -1.407 -3.509 -5.886 1.00 94.94 85 LEU A O 1
ATOM 670 N N . GLU A 1 86 ? -1.101 -4.343 -7.952 1.00 95.88 86 GLU A N 1
ATOM 671 C CA . GLU A 1 86 ? -2.427 -4.963 -8.078 1.00 95.88 86 GLU A CA 1
ATOM 672 C C . GLU A 1 86 ? -2.627 -6.024 -6.992 1.00 95.88 86 GLU A C 1
ATOM 674 O O . GLU A 1 86 ? -3.543 -5.929 -6.170 1.00 95.88 86 GLU A O 1
ATOM 679 N N . LYS A 1 87 ? -1.689 -6.974 -6.897 1.00 96.69 87 LYS A N 1
ATOM 680 C CA . LYS A 1 87 ? -1.698 -8.026 -5.875 1.00 96.69 87 LYS A CA 1
ATOM 681 C C . LYS A 1 87 ? -1.708 -7.451 -4.460 1.00 96.69 87 LYS A C 1
ATOM 683 O O . LYS A 1 87 ? -2.444 -7.934 -3.597 1.00 96.69 87 LYS A O 1
ATOM 688 N N . LYS A 1 88 ? -0.892 -6.427 -4.192 1.00 95.62 88 LYS A N 1
ATOM 689 C CA . LYS A 1 88 ? -0.843 -5.773 -2.879 1.00 95.62 88 LYS A CA 1
ATOM 690 C C . LYS A 1 88 ? -2.175 -5.104 -2.548 1.00 95.62 88 LYS A C 1
ATOM 692 O O . LYS A 1 88 ? -2.679 -5.298 -1.445 1.00 95.62 88 LYS A O 1
ATOM 697 N N . THR A 1 89 ? -2.771 -4.398 -3.506 1.00 95.19 89 THR A N 1
ATOM 698 C CA . THR A 1 89 ? -4.075 -3.738 -3.351 1.00 95.19 89 THR A CA 1
ATOM 699 C C . THR A 1 89 ? -5.179 -4.741 -3.028 1.00 95.19 89 THR A C 1
ATOM 701 O O . THR A 1 89 ? -5.941 -4.537 -2.083 1.00 95.19 89 THR A O 1
ATOM 704 N N . GLU A 1 90 ? -5.243 -5.863 -3.745 1.00 96.25 90 GLU A N 1
ATOM 705 C CA . GLU A 1 90 ? -6.234 -6.913 -3.489 1.00 96.25 90 GLU A CA 1
ATOM 706 C C . GLU A 1 90 ? -6.135 -7.492 -2.071 1.00 96.25 90 GLU A C 1
ATOM 708 O O . GLU A 1 90 ? -7.150 -7.717 -1.398 1.00 96.25 90 GLU A O 1
ATOM 713 N N . LEU A 1 91 ? -4.910 -7.733 -1.597 1.00 96.56 91 LEU A N 1
ATOM 714 C CA . LEU A 1 91 ? -4.660 -8.207 -0.237 1.00 96.56 91 LEU A CA 1
ATOM 715 C C . LEU A 1 91 ? -5.020 -7.140 0.801 1.00 96.56 91 LEU A C 1
ATOM 717 O O . LEU A 1 91 ? -5.664 -7.451 1.808 1.00 96.56 91 LEU A O 1
ATOM 721 N N . ASP A 1 92 ? -4.664 -5.884 0.542 1.00 94.75 92 ASP A N 1
ATOM 722 C CA . ASP A 1 92 ? -4.914 -4.772 1.453 1.00 94.75 92 ASP A CA 1
ATOM 723 C C . ASP A 1 92 ? -6.408 -4.474 1.602 1.00 94.75 92 ASP A C 1
ATOM 725 O O . ASP A 1 92 ? -6.847 -4.158 2.709 1.00 94.75 92 ASP A O 1
ATOM 729 N N . VAL A 1 93 ? -7.216 -4.648 0.551 1.00 96.00 93 VAL A N 1
ATOM 730 C CA . VAL A 1 93 ? -8.684 -4.557 0.640 1.00 96.00 93 VAL A CA 1
ATOM 731 C C . VAL A 1 93 ? -9.230 -5.591 1.626 1.00 96.00 93 VAL A C 1
ATOM 733 O O . VAL A 1 93 ? -10.043 -5.263 2.495 1.00 96.00 93 VAL A O 1
ATOM 736 N N . LYS A 1 94 ? -8.776 -6.846 1.538 1.00 97.31 94 LYS A N 1
ATOM 737 C CA . LYS A 1 94 ? -9.218 -7.914 2.450 1.00 97.31 94 LYS A CA 1
ATOM 738 C C . LYS A 1 94 ? -8.773 -7.627 3.886 1.00 97.31 94 LYS A C 1
ATOM 740 O O . LYS A 1 94 ? -9.586 -7.693 4.810 1.00 97.31 94 LYS A O 1
ATOM 745 N N . TYR A 1 95 ? -7.507 -7.257 4.062 1.00 96.62 95 TYR A N 1
ATOM 746 C CA . TYR A 1 95 ? -6.918 -6.969 5.367 1.00 96.62 95 TYR A CA 1
ATOM 747 C C . TYR A 1 95 ? -7.576 -5.770 6.065 1.00 96.62 95 TYR A C 1
ATOM 749 O O . TYR A 1 95 ? -7.912 -5.862 7.249 1.00 96.62 95 TYR A O 1
ATOM 757 N N . MET A 1 96 ? -7.823 -4.667 5.350 1.00 96.31 96 MET A N 1
ATOM 758 C CA . MET A 1 96 ? -8.448 -3.479 5.945 1.00 96.31 96 MET A CA 1
ATOM 759 C C . MET A 1 96 ? -9.880 -3.728 6.355 1.00 96.31 96 MET A C 1
ATOM 761 O O . MET A 1 96 ? -10.273 -3.335 7.448 1.00 96.31 96 MET A O 1
ATOM 765 N N . ASN A 1 97 ? -10.652 -4.420 5.520 1.00 97.06 97 ASN A N 1
ATOM 766 C CA . ASN A 1 97 ? -12.028 -4.750 5.862 1.00 97.06 97 ASN A CA 1
ATOM 767 C C . ASN A 1 97 ? -12.097 -5.630 7.116 1.00 97.06 97 ASN A C 1
ATOM 769 O O . ASN A 1 97 ? -12.930 -5.394 7.991 1.00 97.06 97 ASN A O 1
ATOM 773 N N . ALA A 1 98 ? -11.205 -6.617 7.240 1.00 98.19 98 ALA A N 1
ATOM 774 C CA . ALA A 1 98 ? -11.122 -7.453 8.434 1.00 98.19 98 ALA A CA 1
ATOM 775 C C . ALA A 1 98 ? -10.694 -6.650 9.676 1.00 98.19 98 ALA A C 1
ATOM 777 O O . ALA A 1 98 ? -11.281 -6.803 10.749 1.00 98.19 98 ALA A O 1
ATOM 778 N N . THR A 1 99 ? -9.701 -5.772 9.533 1.00 96.88 99 THR A N 1
ATOM 779 C CA . THR A 1 99 ? -9.184 -4.932 10.623 1.00 96.88 99 THR A CA 1
ATOM 780 C C . THR A 1 99 ? -10.221 -3.918 11.101 1.00 96.88 99 THR A C 1
ATOM 782 O O . THR A 1 99 ? -10.459 -3.815 12.304 1.00 96.88 99 THR A O 1
ATOM 785 N N . LEU A 1 100 ? -10.910 -3.244 10.178 1.00 97.06 100 LEU A N 1
ATOM 786 C CA . LEU A 1 100 ? -11.975 -2.295 10.492 1.00 97.06 100 LEU A CA 1
ATOM 787 C C . LEU A 1 100 ? -13.138 -2.981 11.215 1.00 97.06 100 LEU A C 1
ATOM 789 O O . LEU A 1 100 ? -13.585 -2.494 12.252 1.00 97.06 100 LEU A O 1
ATOM 793 N N . LYS A 1 101 ? -13.593 -4.138 10.715 1.00 98.44 101 LYS A N 1
ATOM 794 C CA . LYS A 1 101 ? -14.662 -4.913 11.365 1.00 98.44 101 LYS A CA 1
ATOM 795 C C . LYS A 1 101 ? -14.287 -5.319 12.790 1.00 98.44 101 LYS A C 1
ATOM 797 O O . LYS A 1 101 ? -15.105 -5.181 13.696 1.00 98.44 101 LYS A O 1
ATOM 802 N N . ARG A 1 102 ? -13.051 -5.786 13.004 1.00 98.31 102 ARG A N 1
ATOM 803 C CA . ARG A 1 102 ? -12.539 -6.124 14.342 1.00 98.31 102 ARG A CA 1
ATOM 804 C C . ARG A 1 102 ? -12.524 -4.915 15.274 1.00 98.31 102 ARG A C 1
ATOM 806 O O . ARG A 1 102 ? -13.041 -5.014 16.382 1.00 98.31 102 ARG A O 1
ATOM 813 N N . TYR A 1 103 ? -11.988 -3.785 14.814 1.00 98.56 103 TYR A N 1
ATOM 814 C CA . TYR A 1 103 ? -11.953 -2.546 15.592 1.00 98.56 103 TYR A CA 1
ATOM 815 C C . TYR A 1 103 ? -13.362 -2.090 15.993 1.00 98.56 103 TYR A C 1
ATOM 817 O O . TYR A 1 103 ? -13.607 -1.794 17.159 1.00 98.56 103 TYR A O 1
ATOM 825 N N . GLN A 1 104 ? -14.310 -2.094 15.051 1.00 98.31 104 GLN A N 1
ATOM 826 C CA . GLN A 1 104 ? -15.701 -1.712 15.308 1.00 98.31 104 GLN A CA 1
ATOM 827 C C . GLN A 1 104 ? -16.383 -2.637 16.322 1.00 98.31 104 GLN A C 1
ATOM 829 O O . GLN A 1 104 ? -17.085 -2.153 17.211 1.00 98.31 104 GLN A O 1
ATOM 834 N N . ALA A 1 105 ? -16.165 -3.950 16.212 1.00 98.56 105 ALA A N 1
ATOM 835 C CA . ALA A 1 105 ? -16.713 -4.920 17.154 1.00 98.56 105 ALA A CA 1
ATOM 836 C C . ALA A 1 105 ? -16.161 -4.703 18.571 1.00 98.56 105 ALA A C 1
ATOM 838 O O . ALA A 1 105 ? -16.927 -4.655 19.530 1.00 98.56 105 ALA A O 1
ATOM 839 N N . GLU A 1 106 ? -14.849 -4.511 18.713 1.00 98.38 106 GLU A N 1
ATOM 840 C CA . GLU A 1 106 ? -14.230 -4.276 20.019 1.00 98.38 106 GLU A CA 1
ATOM 841 C C . GLU A 1 106 ? -14.632 -2.921 20.620 1.00 98.38 106 GLU A C 1
ATOM 843 O O . GLU A 1 106 ? -14.971 -2.849 21.803 1.00 98.38 106 GLU A O 1
ATOM 848 N N . HIS A 1 107 ? -14.689 -1.867 19.800 1.00 98.50 107 HIS A N 1
ATOM 849 C CA . HIS A 1 107 ? -15.184 -0.555 20.213 1.00 98.50 107 HIS A CA 1
ATOM 850 C C . HIS A 1 107 ? -16.613 -0.646 20.762 1.00 98.50 107 HIS A C 1
ATOM 852 O O . HIS A 1 107 ? -16.899 -0.149 21.854 1.00 98.50 107 HIS A O 1
ATOM 858 N N . LYS A 1 108 ? -17.500 -1.336 20.032 1.00 98.44 108 LYS A N 1
ATOM 859 C CA . LYS A 1 108 ? -18.879 -1.584 20.458 1.00 98.44 108 LYS A CA 1
ATOM 860 C C . LYS A 1 108 ? -18.922 -2.357 21.777 1.00 98.44 108 LYS A C 1
ATOM 862 O O . LYS A 1 108 ? -19.608 -1.932 22.696 1.00 98.44 108 LYS A O 1
ATOM 867 N N . ASN A 1 109 ? -18.146 -3.433 21.906 1.00 98.62 109 ASN A N 1
ATOM 868 C CA . ASN A 1 109 ? -18.104 -4.235 23.131 1.00 98.62 109 ASN A CA 1
ATOM 869 C C . ASN A 1 109 ? -17.667 -3.412 24.357 1.00 98.62 109 ASN A C 1
ATOM 871 O O . ASN A 1 109 ? -18.225 -3.571 25.445 1.00 98.62 109 ASN A O 1
AT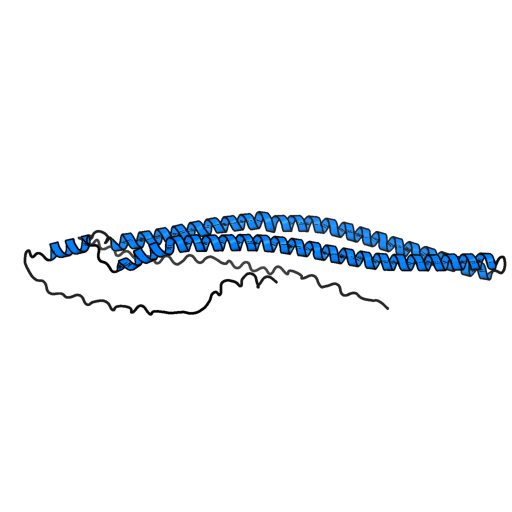OM 875 N N . LYS A 1 110 ? -16.688 -2.510 24.197 1.00 98.44 110 LYS A N 1
ATOM 876 C CA . LYS A 1 110 ? -16.247 -1.608 25.273 1.00 98.44 110 LYS A CA 1
ATOM 877 C C . LYS A 1 110 ? -17.343 -0.610 25.665 1.00 98.44 110 LYS A C 1
ATOM 879 O O . LYS A 1 110 ? -17.565 -0.407 26.859 1.00 98.44 110 LYS A O 1
ATOM 884 N N . LEU A 1 111 ? -18.058 -0.040 24.691 1.00 98.56 111 LEU A N 1
ATOM 885 C CA . LEU A 1 111 ? -19.200 0.849 24.942 1.00 98.56 111 LEU A CA 1
ATOM 886 C C . LEU A 1 111 ? -20.354 0.127 25.646 1.00 98.56 111 LEU A C 1
ATOM 888 O O . LEU A 1 111 ? -20.833 0.613 26.670 1.00 98.56 111 LEU A O 1
ATOM 892 N N . ASP A 1 112 ? -20.736 -1.055 25.162 1.00 98.50 112 ASP A N 1
ATOM 893 C CA . ASP A 1 112 ? -21.809 -1.865 25.745 1.00 98.50 112 ASP A CA 1
ATOM 894 C C . ASP A 1 112 ? -21.458 -2.252 27.207 1.00 98.50 112 ASP A C 1
ATOM 896 O O . ASP A 1 112 ? -22.301 -2.220 28.109 1.00 98.50 112 ASP A O 1
ATOM 900 N N . SER A 1 113 ? -20.180 -2.545 27.489 1.00 98.19 113 SER A N 1
ATOM 901 C CA . SER A 1 113 ? -19.682 -2.789 28.852 1.00 98.19 113 SER A CA 1
ATOM 902 C C . SER A 1 113 ? -19.751 -1.541 29.742 1.00 98.19 113 SER A C 1
ATOM 904 O O . SER A 1 113 ? -20.166 -1.628 30.904 1.00 98.19 113 SER A O 1
ATOM 906 N N . LEU A 1 114 ? -19.368 -0.367 29.232 1.00 98.56 114 LEU A N 1
ATOM 907 C CA . LEU A 1 114 ? -19.484 0.897 29.964 1.00 98.56 114 LEU A CA 1
ATOM 908 C C . LEU A 1 114 ? -20.949 1.198 30.320 1.00 98.56 114 LEU A C 1
ATOM 910 O O . LEU A 1 114 ? -21.248 1.478 31.484 1.00 98.56 114 LEU A O 1
ATOM 914 N N . GLU A 1 115 ? -21.859 1.076 29.351 1.00 98.50 115 GLU A N 1
ATOM 915 C CA . GLU A 1 115 ? -23.295 1.304 29.539 1.00 98.50 115 GLU A CA 1
ATOM 916 C C . GLU A 1 115 ? -23.879 0.363 30.602 1.00 98.50 115 GLU A C 1
ATOM 918 O O . GLU A 1 115 ? -24.619 0.798 31.490 1.00 98.50 115 GLU A O 1
ATOM 923 N N . LYS A 1 116 ? -23.469 -0.913 30.598 1.00 98.44 116 LYS A N 1
ATOM 924 C CA . LYS A 1 116 ? -23.871 -1.884 31.624 1.00 98.44 116 LYS A CA 1
ATOM 925 C C . LYS A 1 116 ? -23.458 -1.446 33.033 1.00 98.44 116 LYS A C 1
ATOM 927 O O . LYS A 1 116 ? -24.281 -1.506 33.946 1.00 98.44 116 LYS A O 1
ATOM 932 N N . SER A 1 117 ? -22.225 -0.966 33.229 1.00 97.81 117 SER A N 1
ATOM 933 C CA . SER A 1 117 ? -21.801 -0.453 34.546 1.00 97.81 117 SER A CA 1
ATOM 934 C C . SER A 1 117 ? -22.547 0.811 34.958 1.00 97.81 117 SER A C 1
ATOM 936 O O . SER A 1 117 ? -22.908 0.954 36.125 1.00 97.81 117 SER A O 1
ATOM 938 N N . GLN A 1 118 ? -22.837 1.708 34.015 1.00 98.25 118 GLN A N 1
ATOM 939 C CA . GLN A 1 118 ? -23.645 2.898 34.289 1.00 98.25 118 GLN A CA 1
ATOM 940 C C . GLN A 1 118 ? -25.079 2.534 34.704 1.00 98.25 118 GLN A C 1
ATOM 942 O O . GLN A 1 118 ? -25.640 3.157 35.609 1.00 98.25 118 GLN A O 1
ATOM 947 N N . ALA A 1 119 ? -25.676 1.517 34.079 1.00 98.06 119 ALA A N 1
ATOM 948 C CA . ALA A 1 119 ? -26.993 1.013 34.452 1.00 98.06 119 ALA A CA 1
ATOM 949 C C . ALA A 1 119 ? -26.997 0.399 35.864 1.00 98.06 119 ALA A C 1
ATOM 951 O O . ALA A 1 119 ? -27.919 0.662 36.640 1.00 98.06 119 ALA A O 1
ATOM 952 N N . GLU A 1 120 ? -25.965 -0.364 36.233 1.00 96.81 120 GLU A N 1
ATOM 953 C CA . GLU A 1 120 ? -25.831 -0.922 37.584 1.00 96.81 120 GLU A CA 1
ATOM 954 C C . GLU A 1 120 ? -25.612 0.161 38.650 1.00 96.81 120 GLU A C 1
ATOM 956 O O . GLU A 1 120 ? -26.283 0.132 39.684 1.00 96.81 120 GLU A O 1
ATOM 961 N N . LEU A 1 121 ? -24.790 1.182 38.377 1.00 96.81 121 LEU A N 1
ATOM 962 C CA . LEU A 1 121 ? -24.633 2.335 39.272 1.00 96.81 121 LEU A CA 1
ATOM 963 C C . LEU A 1 121 ? -25.982 3.026 39.536 1.00 96.81 121 LEU A C 1
ATOM 965 O O . LEU A 1 121 ? -26.343 3.292 40.684 1.00 96.81 121 LEU A O 1
ATOM 969 N N . LYS A 1 122 ? -26.780 3.259 38.482 1.00 96.12 122 LYS A N 1
ATOM 970 C CA . LYS A 1 122 ? -28.137 3.823 38.612 1.00 96.12 122 LYS A CA 1
ATOM 971 C C . LYS A 1 122 ? -29.041 2.940 39.481 1.00 96.12 122 LYS A C 1
ATOM 973 O O . LYS A 1 122 ? -29.831 3.470 40.261 1.00 96.12 122 LYS A O 1
ATOM 978 N N . LYS A 1 123 ? -28.937 1.609 39.379 1.00 94.62 123 LYS A N 1
ATOM 979 C CA . LYS A 1 123 ? -29.697 0.676 40.231 1.00 94.62 123 LYS A CA 1
ATOM 980 C C . LYS A 1 123 ? -29.259 0.752 41.695 1.00 94.62 123 LYS A C 1
ATOM 982 O O . LYS A 1 123 ? -30.123 0.723 42.567 1.00 94.62 123 LYS A O 1
ATOM 987 N N . ILE A 1 124 ? -27.958 0.856 41.973 1.00 92.31 124 ILE A N 1
ATOM 988 C CA . ILE A 1 124 ? -27.435 0.996 43.342 1.00 92.31 124 ILE A CA 1
ATOM 989 C C . ILE A 1 124 ? -27.914 2.299 43.986 1.00 92.31 124 ILE A C 1
ATOM 991 O O . ILE A 1 124 ? -28.460 2.250 45.087 1.00 92.31 124 ILE A O 1
ATOM 995 N N . ARG A 1 125 ? -27.850 3.423 43.263 1.00 91.12 125 ARG A N 1
ATOM 996 C CA . ARG A 1 125 ? -28.349 4.730 43.732 1.00 91.12 125 ARG A CA 1
ATOM 997 C C . ARG A 1 125 ? -29.837 4.740 44.082 1.00 91.12 125 ARG A C 1
ATOM 999 O O . ARG A 1 125 ? -30.255 5.431 45.000 1.00 91.12 125 ARG A O 1
ATOM 1006 N N . ARG A 1 126 ? -30.657 3.957 43.376 1.00 91.06 126 ARG A N 1
ATOM 1007 C CA . ARG A 1 126 ? -32.084 3.797 43.718 1.00 91.06 126 ARG A CA 1
ATOM 1008 C C . ARG A 1 126 ? -32.289 2.977 44.993 1.00 91.06 126 ARG A C 1
ATOM 1010 O O . ARG A 1 126 ? -33.241 3.219 45.723 1.00 91.06 126 ARG A O 1
ATOM 1017 N N . LYS A 1 127 ? -31.417 2.000 45.264 1.00 88.31 127 LYS A N 1
ATOM 1018 C CA . LYS A 1 127 ? -31.498 1.142 46.459 1.00 88.31 127 LYS A CA 1
ATOM 1019 C C . LYS A 1 127 ? -30.994 1.844 47.721 1.00 88.31 127 LYS A C 1
ATOM 1021 O O . LYS A 1 127 ? -31.553 1.599 48.787 1.00 88.31 127 LYS A O 1
ATOM 1026 N N . SER A 1 128 ? -29.986 2.713 47.611 1.00 83.94 128 SER A N 1
ATOM 1027 C CA . SER A 1 128 ? -29.440 3.454 48.760 1.00 83.94 128 SER A CA 1
ATOM 1028 C C . SER A 1 128 ? -30.470 4.390 49.408 1.00 83.94 128 SER A C 1
ATOM 1030 O O . SER A 1 128 ? -30.468 4.545 50.625 1.00 83.94 128 SER A O 1
ATOM 1032 N N . GLN A 1 129 ? -31.423 4.919 48.632 1.00 81.75 129 GLN A N 1
ATOM 1033 C CA . GLN A 1 129 ? -32.522 5.762 49.128 1.00 81.75 129 GLN A CA 1
ATOM 1034 C C . GLN A 1 129 ? -33.538 5.017 50.024 1.00 81.75 129 GLN A C 1
ATOM 1036 O O . GLN A 1 129 ? -34.327 5.658 50.711 1.00 81.75 129 GLN A O 1
ATOM 1041 N N . GLY A 1 130 ? -33.518 3.676 50.063 1.00 78.56 130 GLY A N 1
ATOM 1042 C CA . GLY A 1 130 ? -34.442 2.843 50.850 1.00 78.56 130 GLY A CA 1
ATOM 1043 C C . GLY A 1 130 ? -34.104 2.679 52.343 1.00 78.56 130 GLY A C 1
ATOM 1044 O O . GLY A 1 130 ? -34.727 1.862 53.021 1.00 78.56 130 GLY A O 1
ATOM 1045 N N . GLY A 1 131 ? -33.104 3.395 52.868 1.00 67.44 131 GLY A N 1
ATOM 1046 C CA . GLY A 1 131 ? -32.840 3.564 54.308 1.00 67.44 131 GLY A CA 1
ATOM 1047 C C . GLY A 1 131 ? -32.216 2.383 55.074 1.00 67.44 131 GLY A C 1
ATOM 1048 O O . GLY A 1 131 ? -31.521 2.612 56.060 1.00 67.44 131 GLY A O 1
ATOM 1049 N N . ARG A 1 132 ? -32.380 1.119 54.650 1.00 72.06 132 ARG A N 1
ATOM 1050 C CA . ARG A 1 132 ? -31.719 -0.039 55.300 1.00 72.06 132 ARG A CA 1
ATOM 1051 C C . ARG A 1 132 ? -30.363 -0.351 54.646 1.00 72.06 132 ARG A C 1
ATOM 1053 O O . ARG A 1 132 ? -30.306 -0.593 53.443 1.00 72.06 132 ARG A O 1
ATOM 1060 N N . ASN A 1 133 ? -29.290 -0.434 55.445 1.00 73.50 133 ASN A N 1
ATOM 1061 C CA . ASN A 1 133 ? -27.901 -0.734 55.033 1.00 73.50 133 ASN A CA 1
ATOM 1062 C C . ASN A 1 133 ? -27.205 0.337 54.157 1.00 73.50 133 ASN A C 1
ATOM 1064 O O . ASN A 1 133 ? -26.528 -0.009 53.188 1.00 73.50 133 ASN A O 1
ATOM 1068 N N . ALA A 1 134 ? -27.335 1.624 54.504 1.00 80.12 134 ALA A N 1
ATOM 1069 C CA . ALA A 1 134 ? -26.785 2.759 53.744 1.00 80.12 134 ALA A CA 1
ATOM 1070 C C . ALA A 1 134 ? -25.278 2.640 53.417 1.00 80.12 134 ALA A C 1
ATOM 1072 O O . ALA A 1 134 ? -24.908 2.707 52.246 1.00 80.12 134 ALA A O 1
ATOM 1073 N N . LEU A 1 135 ? -24.434 2.343 54.415 1.00 84.88 135 LEU A N 1
ATOM 1074 C CA . LEU A 1 135 ? -22.972 2.240 54.251 1.00 84.88 135 LEU A CA 1
ATOM 1075 C C . LEU A 1 135 ? -22.546 1.180 53.217 1.00 84.88 135 LEU A C 1
ATOM 1077 O O . LEU A 1 135 ? -21.595 1.369 52.463 1.00 84.88 135 LEU A O 1
ATOM 1081 N N . LYS A 1 136 ? -23.278 0.060 53.132 1.00 87.25 136 LYS A N 1
ATOM 1082 C CA . LYS A 1 136 ? -23.000 -1.006 52.153 1.00 87.25 136 LYS A CA 1
ATOM 1083 C C . LYS A 1 136 ? -23.249 -0.534 50.719 1.00 87.25 136 LYS A C 1
ATOM 1085 O O . LYS A 1 136 ? -22.523 -0.928 49.808 1.00 87.25 136 LYS A O 1
ATOM 1090 N N . TYR A 1 137 ? -24.304 0.252 50.504 1.00 88.38 137 TYR A N 1
ATOM 1091 C CA . TYR A 1 137 ? -24.629 0.777 49.179 1.00 88.38 137 TYR A CA 1
ATOM 1092 C C . TYR A 1 137 ? -23.727 1.943 48.785 1.00 88.38 137 TYR A C 1
ATOM 1094 O O . TYR A 1 137 ? -23.403 2.045 47.609 1.00 88.38 137 TYR A O 1
ATOM 1102 N N . GLU A 1 138 ? -23.282 2.751 49.746 1.00 89.00 138 GLU A N 1
ATOM 1103 C CA . GLU A 1 138 ? -22.301 3.818 49.531 1.00 89.00 138 GLU A CA 1
ATOM 1104 C C . GLU A 1 138 ? -20.961 3.261 49.039 1.00 89.00 138 GLU A C 1
ATOM 1106 O O . GLU A 1 138 ? -20.479 3.659 47.981 1.00 89.00 138 GLU A O 1
ATOM 1111 N N . HIS A 1 139 ? -20.407 2.253 49.723 1.00 92.44 139 HIS A N 1
ATOM 1112 C CA . HIS A 1 139 ? -19.164 1.617 49.279 1.00 92.44 139 HIS A CA 1
ATOM 1113 C C . HIS A 1 139 ? -19.291 1.014 47.870 1.00 92.44 139 HIS A C 1
ATOM 1115 O O . HIS A 1 139 ? -18.430 1.203 47.014 1.00 92.44 139 HIS A O 1
ATOM 1121 N N . LYS A 1 140 ? -20.418 0.346 47.599 1.00 93.50 140 LYS A N 1
ATOM 1122 C CA . LYS A 1 140 ? -20.704 -0.227 46.279 1.00 93.50 140 LYS A CA 1
ATOM 1123 C C . LYS A 1 140 ? -20.893 0.842 45.198 1.00 93.50 140 LYS A C 1
ATOM 1125 O O . LYS A 1 140 ? -20.623 0.585 44.029 1.00 93.50 140 LYS A O 1
ATOM 1130 N N . GLU A 1 141 ? -21.382 2.026 45.559 1.00 93.69 141 GLU A N 1
ATOM 1131 C CA . GLU A 1 141 ? -21.481 3.159 44.643 1.00 93.69 141 GLU A CA 1
ATOM 1132 C C . GLU A 1 141 ? -20.092 3.640 44.213 1.00 93.69 141 GLU A C 1
ATOM 1134 O O . GLU A 1 141 ? -19.858 3.801 43.015 1.00 93.69 141 GLU A O 1
ATOM 1139 N N . ILE A 1 142 ? -19.171 3.794 45.172 1.00 95.06 142 ILE A N 1
ATOM 1140 C CA . ILE A 1 142 ? -17.780 4.201 44.926 1.00 95.06 142 ILE A CA 1
ATOM 1141 C C . ILE A 1 142 ? -17.093 3.216 43.968 1.00 95.06 142 ILE A C 1
ATOM 1143 O O . ILE A 1 142 ? -16.566 3.636 42.939 1.00 95.06 142 ILE A O 1
ATOM 1147 N N . GLU A 1 143 ? -17.203 1.909 44.223 1.00 95.94 143 GLU A N 1
ATOM 1148 C CA . GLU A 1 143 ? -16.629 0.854 43.369 1.00 95.94 143 GLU A CA 1
ATOM 1149 C C . GLU A 1 143 ? -17.128 0.941 41.909 1.00 95.94 143 GLU A C 1
ATOM 1151 O O . GLU A 1 143 ? -16.359 0.824 40.947 1.00 95.94 143 GLU A O 1
ATOM 1156 N N . TYR A 1 144 ? -18.428 1.191 41.711 1.00 96.94 144 TYR A N 1
ATOM 1157 C CA . TYR A 1 144 ? -18.988 1.354 40.368 1.00 96.94 144 TYR A CA 1
ATOM 1158 C C . TYR A 1 144 ? -18.535 2.651 39.691 1.00 96.94 144 TYR A C 1
ATOM 1160 O O . TYR A 1 144 ? -18.335 2.644 38.474 1.00 96.94 144 TYR A O 1
ATOM 1168 N N . VAL A 1 145 ? -18.369 3.747 40.435 1.00 97.75 145 VAL A N 1
ATOM 1169 C CA . VAL A 1 145 ? -17.836 5.012 39.902 1.00 97.75 145 VAL A CA 1
ATOM 1170 C C . VAL A 1 145 ? -16.391 4.833 39.430 1.00 97.75 145 VAL A C 1
ATOM 1172 O O . VAL A 1 145 ? -16.062 5.241 38.312 1.00 97.75 145 VAL A O 1
ATOM 1175 N N . GLU A 1 146 ? -15.549 4.164 40.217 1.00 97.94 146 GLU A N 1
ATOM 1176 C CA . GLU A 1 146 ? -14.170 3.834 39.833 1.00 97.94 146 GLU A CA 1
ATOM 1177 C C . GLU A 1 146 ? -14.138 2.930 38.594 1.00 97.94 146 GLU A C 1
ATOM 1179 O O . GLU A 1 146 ? -13.431 3.216 37.626 1.00 97.94 146 GLU A O 1
ATOM 1184 N N . THR A 1 147 ? -14.984 1.895 38.563 1.00 98.06 147 THR A N 1
ATOM 1185 C CA . THR A 1 147 ? -15.111 0.987 37.412 1.00 98.06 147 THR A CA 1
ATOM 1186 C C . THR A 1 147 ? -15.531 1.727 36.137 1.00 98.06 147 THR A C 1
ATOM 1188 O O . THR A 1 147 ? -14.995 1.470 35.059 1.00 98.06 147 THR A O 1
ATOM 1191 N N . ILE A 1 148 ? -16.499 2.644 36.227 1.00 98.50 148 ILE A N 1
ATOM 1192 C CA . ILE A 1 148 ? -16.943 3.465 35.090 1.00 98.50 148 ILE A CA 1
ATOM 1193 C C . ILE A 1 148 ? -15.797 4.345 34.594 1.00 98.50 148 ILE A C 1
ATOM 1195 O O . ILE A 1 148 ? -15.543 4.377 33.391 1.00 98.50 148 ILE A O 1
ATOM 1199 N N . THR A 1 149 ? -15.090 5.005 35.511 1.00 98.50 149 THR A N 1
ATOM 1200 C CA . THR A 1 149 ? -13.951 5.875 35.188 1.00 98.50 149 THR A CA 1
ATOM 1201 C C . THR A 1 149 ? -12.839 5.085 34.492 1.00 98.50 149 THR A C 1
ATOM 1203 O O . THR A 1 149 ? -12.337 5.496 33.446 1.00 98.50 149 THR A O 1
ATOM 1206 N N . SER A 1 150 ? -12.507 3.899 35.010 1.00 98.50 150 SER A N 1
ATOM 1207 C CA . SER A 1 150 ? -11.553 2.974 34.392 1.00 98.50 150 SER A CA 1
ATOM 1208 C C . SER A 1 150 ? -11.972 2.590 32.964 1.00 98.50 150 SER A C 1
ATOM 1210 O O . SER A 1 150 ? -11.186 2.762 32.031 1.00 98.50 150 SER A O 1
ATOM 1212 N N . ARG A 1 151 ? -13.233 2.187 32.746 1.00 98.31 151 ARG A N 1
ATOM 1213 C CA . ARG A 1 151 ? -13.749 1.836 31.407 1.00 98.31 151 ARG A CA 1
ATOM 1214 C C . ARG A 1 151 ? -13.754 3.014 30.436 1.00 98.31 151 ARG A C 1
ATOM 1216 O O . ARG A 1 151 ? -13.462 2.831 29.257 1.00 98.31 151 ARG A O 1
ATOM 1223 N N . GLN A 1 152 ? -14.067 4.221 30.906 1.00 98.50 152 GLN A N 1
ATOM 1224 C CA . GLN A 1 152 ? -13.975 5.433 30.085 1.00 98.50 152 GLN A CA 1
ATOM 1225 C C . GLN A 1 152 ? -12.535 5.669 29.619 1.00 98.50 152 GLN A C 1
ATOM 1227 O O . GLN A 1 152 ? -12.315 5.901 28.430 1.00 98.50 152 GLN A O 1
ATOM 1232 N N . ASN A 1 153 ? -11.561 5.533 30.521 1.00 98.50 153 ASN A N 1
ATOM 1233 C CA . ASN A 1 153 ? -10.143 5.659 30.188 1.00 98.50 153 ASN A CA 1
ATOM 1234 C C . ASN A 1 153 ? -9.681 4.573 29.205 1.00 98.50 153 ASN A C 1
ATOM 1236 O O . ASN A 1 153 ? -8.960 4.875 28.256 1.00 98.50 153 ASN A O 1
ATOM 1240 N N . GLU A 1 154 ? -10.129 3.326 29.372 1.00 98.38 154 GLU A N 1
ATOM 1241 C CA . GLU A 1 154 ? -9.842 2.245 28.421 1.00 98.38 154 GLU A CA 1
ATOM 1242 C C . GLU A 1 154 ? -10.390 2.526 27.019 1.00 98.38 154 GLU A C 1
ATOM 1244 O O . GLU A 1 154 ? -9.718 2.219 26.036 1.00 98.38 154 GLU A O 1
ATOM 1249 N N . ILE A 1 155 ? -11.589 3.108 26.907 1.00 98.62 155 ILE A N 1
ATOM 1250 C CA . ILE A 1 155 ? -12.164 3.506 25.614 1.00 98.62 155 ILE A CA 1
ATOM 1251 C C . ILE A 1 155 ? -11.324 4.614 24.979 1.00 98.62 155 ILE A C 1
ATOM 1253 O O . ILE A 1 155 ? -10.978 4.506 23.805 1.00 98.62 155 ILE A O 1
ATOM 1257 N N . GLN A 1 156 ? -10.952 5.650 25.740 1.00 98.56 156 GLN A N 1
ATOM 1258 C CA . GLN A 1 156 ? -10.111 6.734 25.216 1.00 98.56 156 GLN A CA 1
ATOM 1259 C C . GLN A 1 156 ? -8.755 6.212 24.733 1.00 98.56 156 GLN A C 1
ATOM 1261 O O . GLN A 1 156 ? -8.320 6.546 23.631 1.00 98.56 156 GLN A O 1
ATOM 1266 N N . LYS A 1 157 ? -8.121 5.333 25.515 1.00 98.50 157 LYS A N 1
ATOM 1267 C CA . LYS A 1 157 ? -6.871 4.678 25.127 1.00 98.50 157 LYS A CA 1
ATOM 1268 C C . LYS A 1 157 ? -7.043 3.830 23.865 1.00 98.50 157 LYS A C 1
ATOM 1270 O O . LYS A 1 157 ? -6.258 3.965 22.937 1.00 98.50 157 LYS A O 1
ATOM 1275 N N . PHE A 1 158 ? -8.093 3.011 23.799 1.00 98.62 158 PHE A N 1
ATOM 1276 C CA . PHE A 1 158 ? -8.386 2.176 22.633 1.00 98.62 158 PHE A CA 1
ATOM 1277 C C . PHE A 1 158 ? -8.590 3.003 21.354 1.00 98.62 158 PHE A C 1
ATOM 1279 O O . PHE A 1 158 ? -8.121 2.617 20.284 1.00 98.62 158 PHE A O 1
ATOM 1286 N N . ILE A 1 159 ? -9.255 4.158 21.454 1.00 98.38 159 ILE A N 1
ATOM 1287 C CA . ILE A 1 159 ? -9.420 5.084 20.327 1.00 98.38 159 ILE A CA 1
ATOM 1288 C C . ILE A 1 159 ? -8.064 5.652 19.899 1.00 98.38 159 ILE A C 1
ATOM 1290 O O . ILE A 1 159 ? -7.743 5.612 18.713 1.00 98.38 159 ILE A O 1
ATOM 1294 N N . ALA A 1 160 ? -7.257 6.141 20.845 1.00 98.38 160 ALA A N 1
ATOM 1295 C CA . ALA A 1 160 ? -5.939 6.700 20.552 1.00 98.38 160 ALA A CA 1
ATOM 1296 C C . ALA A 1 160 ? -5.004 5.669 19.892 1.00 98.38 160 ALA A C 1
ATOM 1298 O O . ALA A 1 160 ? -4.386 5.965 18.867 1.00 98.38 160 ALA A O 1
ATOM 1299 N N . ASP A 1 161 ? -4.956 4.450 20.432 1.00 98.19 161 ASP A N 1
ATOM 1300 C CA . ASP A 1 161 ? -4.167 3.348 19.883 1.00 98.19 161 ASP A CA 1
ATOM 1301 C C . ASP A 1 161 ? -4.676 2.952 18.486 1.00 98.19 161 ASP A C 1
ATOM 1303 O O . ASP A 1 161 ? -3.883 2.810 17.558 1.00 98.19 161 ASP A O 1
ATOM 1307 N N . GLY A 1 162 ? -5.997 2.872 18.285 1.00 97.38 162 GLY A N 1
ATOM 1308 C CA . GLY A 1 162 ? -6.591 2.597 16.974 1.00 97.38 162 GLY A CA 1
ATOM 1309 C C . GLY A 1 162 ? -6.240 3.646 15.913 1.00 97.38 162 GLY A C 1
ATOM 1310 O O . GLY A 1 162 ? -5.898 3.291 14.785 1.00 97.38 162 GLY A O 1
ATOM 1311 N N . CYS A 1 163 ? -6.261 4.932 16.275 1.00 97.75 163 CYS A N 1
ATOM 1312 C CA . CYS A 1 163 ? -5.834 6.018 15.390 1.00 97.75 163 CYS A CA 1
ATOM 1313 C C . CYS A 1 163 ? -4.347 5.912 15.034 1.00 97.75 163 CYS A C 1
ATOM 1315 O O . CYS A 1 163 ? -3.975 6.070 13.872 1.00 97.75 163 CYS A O 1
ATOM 1317 N N . LYS A 1 164 ? -3.492 5.620 16.021 1.00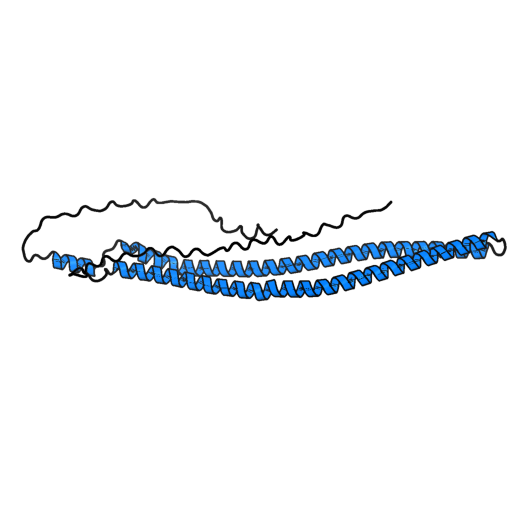 98.00 164 LYS A N 1
ATOM 1318 C CA . LYS A 1 164 ? -2.056 5.428 15.800 1.00 98.00 164 LYS A CA 1
ATOM 1319 C C . LYS A 1 164 ? -1.794 4.277 14.829 1.00 98.00 164 LYS A C 1
ATOM 1321 O O . LYS A 1 164 ? -1.039 4.455 13.877 1.00 98.00 164 LYS A O 1
ATOM 1326 N N . GLU A 1 165 ? -2.429 3.127 15.037 1.00 96.50 165 GLU A N 1
ATOM 1327 C CA . GLU A 1 165 ? -2.269 1.967 14.154 1.00 96.50 165 GLU A CA 1
ATOM 1328 C C . GLU A 1 165 ? -2.777 2.249 12.732 1.00 96.50 165 GLU A C 1
ATOM 1330 O O . GLU A 1 165 ? -2.125 1.861 11.763 1.00 96.50 165 GLU A O 1
ATOM 1335 N N . ALA A 1 166 ? -3.883 2.987 12.582 1.00 96.12 166 ALA A N 1
ATOM 1336 C CA . ALA A 1 166 ? -4.389 3.392 11.270 1.00 96.12 166 ALA A CA 1
ATOM 1337 C C . ALA A 1 166 ? -3.386 4.272 10.502 1.00 96.12 166 ALA A C 1
ATOM 1339 O O . ALA A 1 166 ? -3.109 4.007 9.333 1.00 96.12 166 ALA A O 1
ATOM 1340 N N . LEU A 1 167 ? -2.789 5.267 11.168 1.00 96.12 167 LEU A N 1
ATOM 1341 C CA . LEU A 1 167 ? -1.777 6.143 10.566 1.00 96.12 167 LEU A CA 1
ATOM 1342 C C . LEU A 1 167 ? -0.488 5.388 10.211 1.00 96.12 167 LEU A C 1
ATOM 1344 O O . LEU A 1 167 ? 0.140 5.655 9.185 1.00 96.12 167 LEU A O 1
ATOM 1348 N N . LEU A 1 168 ? -0.075 4.430 11.046 1.00 96.81 168 LEU A N 1
ATOM 1349 C CA . LEU A 1 168 ? 1.089 3.589 10.756 1.00 96.81 168 LEU A CA 1
ATOM 1350 C C . LEU A 1 168 ? 0.849 2.680 9.547 1.00 96.81 168 LEU A C 1
ATOM 1352 O O . LEU A 1 168 ? 1.754 2.492 8.731 1.00 96.81 168 LEU A O 1
ATOM 1356 N N . GLU A 1 169 ? -0.359 2.139 9.410 1.00 95.19 169 GLU A N 1
ATOM 1357 C CA . GLU A 1 169 ? -0.744 1.311 8.269 1.00 95.19 169 GLU A CA 1
ATOM 1358 C C . GLU A 1 169 ? -0.851 2.138 6.975 1.00 95.19 169 GLU A C 1
ATOM 1360 O O . GLU A 1 169 ? -0.387 1.691 5.926 1.00 95.19 169 GLU A O 1
ATOM 1365 N N . GLU A 1 170 ? -1.362 3.370 7.047 1.00 95.06 170 GLU A N 1
ATOM 1366 C CA . GLU A 1 170 ? -1.334 4.329 5.936 1.00 95.06 170 GLU A CA 1
ATOM 1367 C C . GLU A 1 170 ? 0.106 4.616 5.487 1.00 95.06 170 GLU A C 1
ATOM 1369 O O . GLU A 1 170 ? 0.451 4.410 4.320 1.00 95.06 170 GLU A O 1
ATOM 1374 N N . LYS A 1 171 ? 0.987 4.987 6.426 1.00 96.00 171 LYS A N 1
ATOM 1375 C CA . LYS A 1 171 ? 2.411 5.216 6.144 1.00 96.00 171 LYS A CA 1
ATOM 1376 C C . LYS A 1 171 ? 3.063 4.000 5.482 1.00 96.00 171 LYS A C 1
ATOM 1378 O O . LYS A 1 171 ? 3.805 4.156 4.516 1.00 96.00 171 LYS A O 1
ATOM 1383 N N . ARG A 1 172 ? 2.797 2.788 5.981 1.00 97.25 172 ARG A N 1
ATOM 1384 C CA . ARG A 1 172 ? 3.364 1.542 5.439 1.00 97.25 172 ARG A CA 1
ATOM 1385 C C . ARG A 1 172 ? 3.000 1.341 3.964 1.00 97.25 172 ARG A C 1
ATOM 1387 O O . ARG A 1 172 ? 3.857 0.935 3.181 1.00 97.25 172 ARG A O 1
ATOM 1394 N N . ARG A 1 173 ? 1.756 1.635 3.579 1.00 95.38 173 ARG A N 1
ATOM 1395 C CA . ARG A 1 173 ? 1.279 1.520 2.187 1.00 95.38 173 ARG A CA 1
ATOM 1396 C C . ARG A 1 173 ? 1.927 2.549 1.278 1.00 95.38 173 ARG A C 1
ATOM 1398 O O . ARG A 1 173 ? 2.349 2.202 0.178 1.00 95.38 173 ARG A O 1
ATOM 1405 N N . PHE A 1 174 ? 2.065 3.782 1.760 1.00 95.19 174 PHE A N 1
ATOM 1406 C CA . PHE A 1 174 ? 2.789 4.818 1.031 1.00 95.19 174 PHE A CA 1
ATOM 1407 C C . PHE A 1 174 ? 4.258 4.454 0.825 1.00 95.19 174 PHE A C 1
ATOM 1409 O O . PHE A 1 174 ? 4.752 4.581 -0.291 1.00 95.19 174 PHE A O 1
ATOM 1416 N N . CYS A 1 175 ? 4.946 3.942 1.850 1.00 96.75 175 CYS A N 1
ATOM 1417 C CA . CYS A 1 175 ? 6.331 3.489 1.704 1.00 96.75 175 CYS A CA 1
ATOM 1418 C C . CYS A 1 175 ? 6.466 2.403 0.629 1.00 96.75 175 CYS A C 1
ATOM 1420 O O . CYS A 1 175 ? 7.329 2.523 -0.230 1.00 96.75 175 CYS A O 1
ATOM 1422 N N . PHE A 1 176 ? 5.569 1.412 0.600 1.00 94.75 176 PHE A N 1
ATOM 1423 C CA . PHE A 1 176 ? 5.583 0.387 -0.450 1.00 94.75 176 PHE A CA 1
ATOM 1424 C C . PHE A 1 176 ? 5.453 0.982 -1.860 1.00 94.75 176 PHE A C 1
ATOM 1426 O O . PHE A 1 176 ? 6.178 0.584 -2.770 1.00 94.75 176 PHE A O 1
ATOM 1433 N N . LEU A 1 177 ? 4.548 1.946 -2.047 1.00 92.94 177 LEU A N 1
ATOM 1434 C CA . LEU A 1 177 ? 4.385 2.629 -3.330 1.00 92.94 177 LEU A CA 1
ATOM 1435 C C . LEU A 1 177 ? 5.660 3.390 -3.722 1.00 92.94 177 LEU A C 1
ATOM 1437 O O . LEU A 1 177 ? 6.131 3.263 -4.852 1.00 92.94 177 LEU A O 1
ATOM 1441 N N . VAL A 1 178 ? 6.243 4.141 -2.785 1.00 95.94 178 VAL A N 1
ATOM 1442 C CA . VAL A 1 178 ? 7.497 4.875 -3.001 1.00 95.94 178 VAL A CA 1
ATOM 1443 C C . VAL A 1 178 ? 8.634 3.923 -3.372 1.00 95.94 178 VAL A C 1
ATOM 1445 O O . VAL A 1 178 ? 9.345 4.190 -4.335 1.00 95.94 178 VAL A O 1
ATOM 1448 N N . ASP A 1 179 ? 8.769 2.785 -2.690 1.00 95.19 179 ASP A N 1
ATOM 1449 C CA . ASP A 1 179 ? 9.800 1.785 -2.990 1.00 95.19 179 ASP A CA 1
ATOM 1450 C C . ASP A 1 179 ? 9.675 1.262 -4.429 1.00 95.19 179 ASP A C 1
ATOM 1452 O O . ASP A 1 179 ? 10.667 1.151 -5.157 1.00 95.19 179 ASP A O 1
ATOM 1456 N N . LYS A 1 180 ? 8.442 1.001 -4.880 1.00 93.62 180 LYS A N 1
ATOM 1457 C CA . LYS A 1 180 ? 8.156 0.595 -6.261 1.00 93.62 180 LYS A CA 1
ATOM 1458 C C . LYS A 1 180 ? 8.491 1.698 -7.270 1.00 93.62 180 LYS A C 1
ATOM 1460 O O . LYS A 1 180 ? 9.108 1.410 -8.297 1.00 93.62 180 LYS A O 1
ATOM 1465 N N . HIS A 1 181 ? 8.170 2.956 -6.970 1.00 90.88 181 HIS A N 1
ATOM 1466 C CA . HIS A 1 181 ? 8.569 4.091 -7.808 1.00 90.88 181 HIS A CA 1
ATOM 1467 C C . HIS A 1 181 ? 10.090 4.248 -7.896 1.00 90.88 181 HIS A C 1
ATOM 1469 O O . HIS A 1 181 ? 10.621 4.428 -8.992 1.00 90.88 181 HIS A O 1
ATOM 1475 N N . CYS A 1 182 ? 10.797 4.139 -6.772 1.00 94.19 182 CYS A N 1
ATOM 1476 C CA . CYS A 1 182 ? 12.255 4.213 -6.722 1.00 94.19 182 CYS A CA 1
ATOM 1477 C C . CYS A 1 182 ? 12.906 3.096 -7.548 1.00 94.19 182 CYS A C 1
ATOM 1479 O O . CYS A 1 182 ? 13.847 3.353 -8.298 1.00 94.19 182 CYS A O 1
ATOM 1481 N N . SER A 1 183 ? 12.377 1.873 -7.466 1.00 92.31 183 SER A N 1
ATOM 1482 C CA . SER A 1 183 ? 12.832 0.747 -8.288 1.00 92.31 183 SER A CA 1
ATOM 1483 C C . SER A 1 183 ? 12.677 1.036 -9.786 1.00 92.31 183 SER A C 1
ATOM 1485 O O . SER A 1 183 ? 13.644 0.899 -10.536 1.00 92.31 183 SER A O 1
ATOM 1487 N N . PHE A 1 184 ? 11.513 1.530 -10.220 1.00 90.31 184 PHE A N 1
ATOM 1488 C CA . PHE A 1 184 ? 11.302 1.905 -11.621 1.00 90.31 184 PHE A CA 1
ATOM 1489 C C . PHE A 1 184 ? 12.231 3.039 -12.078 1.00 90.31 184 PHE A C 1
ATOM 1491 O O . PHE A 1 184 ? 12.840 2.952 -13.145 1.00 90.31 184 PHE A O 1
ATOM 1498 N N . ALA A 1 185 ? 12.383 4.083 -11.262 1.00 92.31 185 ALA A N 1
ATOM 1499 C CA . ALA A 1 185 ? 13.280 5.196 -11.560 1.00 92.31 185 ALA A CA 1
ATOM 1500 C C . ALA A 1 185 ? 14.736 4.728 -11.718 1.00 92.31 185 ALA A C 1
ATOM 1502 O O . ALA A 1 185 ? 15.434 5.195 -12.616 1.00 92.31 185 ALA A O 1
ATOM 1503 N N . SER A 1 186 ? 15.172 3.767 -10.898 1.00 92.75 186 SER A N 1
ATOM 1504 C CA . SER A 1 186 ? 16.495 3.147 -11.003 1.00 92.75 186 SER A CA 1
ATOM 1505 C C . SER A 1 186 ? 16.680 2.399 -12.330 1.00 92.75 186 SER A C 1
ATOM 1507 O O . SER A 1 186 ? 17.685 2.603 -13.012 1.00 92.75 186 SER A O 1
ATOM 1509 N N . HIS A 1 187 ? 15.689 1.605 -12.757 1.00 90.62 187 HIS A N 1
ATOM 1510 C CA . HIS A 1 187 ? 15.731 0.916 -14.056 1.00 90.62 187 HIS A CA 1
ATOM 1511 C C . HIS A 1 187 ? 15.828 1.906 -15.222 1.00 90.62 187 HIS A C 1
ATOM 1513 O O . HIS A 1 187 ? 16.684 1.761 -16.096 1.00 90.62 187 HIS A O 1
ATOM 1519 N N . MET A 1 188 ? 15.019 2.967 -15.194 1.00 91.25 188 MET A N 1
ATOM 1520 C CA . MET A 1 188 ? 15.064 4.014 -16.215 1.00 91.25 188 MET A CA 1
ATOM 1521 C C . MET A 1 188 ? 16.402 4.753 -16.232 1.00 91.25 188 MET A C 1
ATOM 1523 O O . MET A 1 188 ? 16.960 5.004 -17.301 1.00 91.25 188 MET A O 1
ATOM 1527 N N . HIS A 1 189 ? 16.943 5.080 -15.059 1.00 94.50 189 HIS A N 1
ATOM 1528 C CA . HIS A 1 189 ? 18.255 5.706 -14.944 1.00 94.50 189 HIS A CA 1
ATOM 1529 C C . HIS A 1 189 ? 19.349 4.827 -15.564 1.00 94.50 189 HIS A C 1
ATOM 1531 O O . HIS A 1 189 ? 20.145 5.312 -16.370 1.00 94.50 189 HIS A O 1
ATOM 1537 N N . HIS A 1 190 ? 19.347 3.531 -15.248 1.00 94.19 190 HIS A N 1
ATOM 1538 C CA . HIS A 1 190 ? 20.306 2.575 -15.791 1.00 94.19 190 HIS A CA 1
ATOM 1539 C C . HIS A 1 190 ? 20.209 2.455 -17.317 1.00 94.19 190 HIS A C 1
ATOM 1541 O O . HIS A 1 190 ? 21.228 2.538 -18.004 1.00 94.19 190 HIS A O 1
ATOM 1547 N N . TYR A 1 191 ? 18.991 2.343 -17.858 1.00 94.88 191 TYR A N 1
ATOM 1548 C CA . TYR A 1 191 ? 18.754 2.334 -19.303 1.00 94.88 191 TYR A CA 1
ATOM 1549 C C . TYR A 1 191 ? 19.327 3.584 -19.984 1.00 94.88 191 TYR A C 1
ATOM 1551 O O . TYR A 1 191 ? 20.026 3.483 -20.995 1.00 94.88 191 TYR A O 1
ATOM 1559 N N . HIS A 1 192 ? 19.073 4.773 -19.430 1.00 95.38 192 HIS A N 1
ATOM 1560 C CA . HIS A 1 192 ? 19.578 6.019 -20.007 1.00 95.38 192 HIS A CA 1
ATOM 1561 C C . HIS A 1 192 ? 21.103 6.125 -19.940 1.00 95.38 192 HIS A C 1
ATOM 1563 O O . HIS A 1 192 ? 21.714 6.602 -20.897 1.00 95.38 192 HIS A O 1
ATOM 1569 N N . LEU A 1 193 ? 21.722 5.644 -18.858 1.00 97.00 193 LEU A N 1
ATOM 1570 C CA . LEU A 1 193 ? 23.176 5.611 -18.728 1.00 97.00 193 LEU A CA 1
ATOM 1571 C C . LEU A 1 193 ? 23.810 4.703 -19.792 1.00 97.00 193 LEU A C 1
ATOM 1573 O O . LEU A 1 193 ? 24.697 5.145 -20.522 1.00 97.00 193 LEU A O 1
ATOM 1577 N N . GLN A 1 194 ? 23.297 3.479 -19.948 1.00 95.88 194 GLN A N 1
ATOM 1578 C CA . GLN A 1 194 ? 23.750 2.549 -20.989 1.00 95.88 194 GLN A CA 1
ATOM 1579 C C . GLN A 1 194 ? 23.521 3.101 -22.399 1.00 95.88 194 GLN A C 1
ATOM 1581 O O . GLN A 1 194 ? 24.362 2.947 -23.285 1.00 95.88 194 GLN A O 1
ATOM 1586 N N . SER A 1 195 ? 22.388 3.773 -22.615 1.00 95.75 195 SER A N 1
ATOM 1587 C CA . SER A 1 195 ? 22.069 4.397 -23.900 1.00 95.75 195 SER A CA 1
ATOM 1588 C C . SER A 1 195 ? 23.080 5.481 -24.260 1.00 95.75 195 SER A C 1
ATOM 1590 O O . SER A 1 195 ? 23.562 5.532 -25.393 1.00 95.75 195 SER A O 1
ATOM 1592 N N . ALA A 1 196 ? 23.427 6.329 -23.289 1.00 96.81 196 ALA A N 1
ATOM 1593 C CA . ALA A 1 196 ? 24.423 7.375 -23.465 1.00 96.81 196 ALA A CA 1
ATOM 1594 C C . ALA A 1 196 ? 25.809 6.785 -23.760 1.00 96.81 196 ALA A C 1
ATOM 1596 O O . ALA A 1 196 ? 26.469 7.237 -24.692 1.00 96.81 196 ALA A O 1
ATOM 1597 N N . GLU A 1 197 ? 26.232 5.754 -23.024 1.00 96.75 197 GLU A N 1
ATOM 1598 C CA . GLU A 1 197 ? 27.504 5.060 -23.256 1.00 96.75 197 GLU A CA 1
ATOM 1599 C C . GLU A 1 197 ? 27.573 4.454 -24.666 1.00 96.75 197 GLU A C 1
ATOM 1601 O O . GLU A 1 197 ? 28.538 4.686 -25.400 1.00 96.75 197 GLU A O 1
ATOM 1606 N N . LEU A 1 198 ? 26.519 3.748 -25.090 1.00 95.44 198 LEU A N 1
ATOM 1607 C CA . LEU A 1 198 ? 26.458 3.140 -26.416 1.00 95.44 198 LEU A CA 1
ATOM 1608 C C . LEU A 1 198 ? 26.561 4.196 -27.521 1.00 95.44 198 LEU A C 1
ATOM 1610 O O . LEU A 1 198 ? 27.367 4.036 -28.439 1.00 95.44 198 LEU A O 1
ATOM 1614 N N . ILE A 1 199 ? 25.787 5.280 -27.432 1.00 95.25 199 ILE A N 1
ATOM 1615 C CA . ILE A 1 199 ? 25.824 6.364 -28.422 1.00 95.25 199 ILE A CA 1
ATOM 1616 C C . ILE A 1 199 ? 27.202 7.032 -28.429 1.00 95.25 199 ILE A C 1
ATOM 1618 O O . ILE A 1 199 ? 27.794 7.181 -29.497 1.00 95.25 199 ILE A O 1
ATOM 1622 N N . ASN A 1 200 ? 27.753 7.366 -27.260 1.00 96.69 200 ASN A N 1
ATOM 1623 C CA . ASN A 1 200 ? 29.066 8.005 -27.145 1.00 96.69 200 ASN A CA 1
ATOM 1624 C C . ASN A 1 200 ? 30.197 7.130 -27.702 1.00 96.69 200 ASN A C 1
ATOM 1626 O O . ASN A 1 200 ? 31.151 7.661 -28.262 1.00 96.69 200 ASN A O 1
ATOM 1630 N N . SER A 1 201 ? 30.078 5.800 -27.627 1.00 96.31 201 SER A N 1
ATOM 1631 C CA . SER A 1 201 ? 31.060 4.884 -28.223 1.00 96.31 201 SER A CA 1
ATOM 1632 C C . SER A 1 201 ? 31.051 4.881 -29.760 1.00 96.31 201 SER A C 1
ATOM 1634 O O . SER A 1 201 ? 32.059 4.558 -30.388 1.00 96.31 201 SER A O 1
ATOM 1636 N N . LYS A 1 202 ? 29.915 5.217 -30.389 1.00 94.06 202 LYS A N 1
ATOM 1637 C CA . LYS A 1 202 ? 29.735 5.180 -31.852 1.00 94.06 202 LYS A CA 1
ATOM 1638 C C . LYS A 1 202 ? 29.847 6.551 -32.508 1.00 94.06 202 LYS A C 1
ATOM 1640 O O . LYS A 1 202 ? 30.318 6.649 -33.641 1.00 94.06 202 LYS A O 1
ATOM 1645 N N . LEU A 1 203 ? 29.440 7.596 -31.789 1.00 92.50 203 LEU A N 1
ATOM 1646 C CA . LEU A 1 203 ? 29.339 8.961 -32.288 1.00 92.50 203 LEU A CA 1
ATOM 1647 C C . LEU A 1 203 ? 30.634 9.478 -32.949 1.00 92.50 203 LEU A C 1
ATOM 1649 O O . LEU A 1 203 ? 30.517 10.003 -34.057 1.00 92.50 203 LEU A O 1
ATOM 1653 N N . PRO A 1 204 ? 31.848 9.286 -32.385 1.00 93.50 204 PRO A N 1
ATOM 1654 C CA . PRO A 1 204 ? 33.077 9.779 -33.011 1.00 93.50 204 PRO A CA 1
ATOM 1655 C C . PRO A 1 204 ? 33.314 9.182 -34.401 1.00 93.50 204 PRO A C 1
ATOM 1657 O O . PRO A 1 204 ? 33.593 9.912 -35.347 1.00 93.50 204 PRO A O 1
ATOM 1660 N N . LYS A 1 205 ? 33.111 7.866 -34.555 1.00 90.25 205 LYS A N 1
ATOM 1661 C CA . LYS A 1 205 ? 33.275 7.163 -35.837 1.00 90.25 205 LYS A CA 1
ATOM 1662 C C . LYS A 1 205 ? 32.263 7.648 -36.875 1.00 90.25 205 LYS A C 1
ATOM 1664 O O . LYS A 1 205 ? 32.595 7.825 -38.049 1.00 90.25 205 LYS A O 1
ATOM 1669 N N . TRP A 1 206 ? 31.014 7.858 -36.459 1.00 89.88 206 TRP A N 1
ATOM 1670 C CA . TRP A 1 206 ? 29.980 8.403 -37.339 1.00 89.88 206 TRP A CA 1
ATOM 1671 C C . TRP A 1 206 ? 30.327 9.821 -37.795 1.00 89.88 206 TRP A C 1
ATOM 1673 O O . TRP A 1 206 ? 30.186 10.132 -38.976 1.00 89.88 206 TRP A O 1
ATOM 1683 N N . GLN A 1 207 ? 30.820 10.664 -36.885 1.00 87.44 207 GLN A N 1
ATOM 1684 C CA . GLN A 1 207 ? 31.247 12.029 -37.193 1.00 87.44 207 GLN A CA 1
ATOM 1685 C C . GLN A 1 207 ? 32.461 12.062 -38.124 1.00 87.44 207 GLN A C 1
ATOM 1687 O O . GLN A 1 207 ? 32.448 12.826 -39.084 1.00 87.44 207 GLN A O 1
ATOM 1692 N N . GLU A 1 208 ? 33.463 11.215 -37.890 1.00 86.00 208 GLU A N 1
ATOM 1693 C CA . GLU A 1 208 ? 34.641 11.069 -38.753 1.00 86.00 208 GLU A CA 1
ATOM 1694 C C . GLU A 1 208 ? 34.238 10.675 -40.181 1.00 86.00 208 GLU A C 1
ATOM 1696 O O . GLU A 1 208 ? 34.571 11.367 -41.142 1.00 86.00 208 GLU A O 1
ATOM 1701 N N . THR A 1 209 ? 33.413 9.630 -40.316 1.00 79.38 209 THR A N 1
ATOM 1702 C CA . THR A 1 209 ? 32.955 9.129 -41.624 1.00 79.38 209 THR A CA 1
ATOM 1703 C C . THR A 1 209 ? 32.132 10.176 -42.389 1.00 79.38 209 THR A C 1
ATOM 1705 O O . THR A 1 209 ? 32.183 10.244 -43.615 1.00 79.38 209 THR A O 1
ATOM 1708 N N . CYS A 1 210 ? 31.377 11.017 -41.677 1.00 74.50 210 CYS A N 1
ATOM 1709 C CA . CYS A 1 210 ? 30.629 12.131 -42.264 1.00 74.50 210 CYS A CA 1
ATOM 1710 C C . CYS A 1 210 ? 31.500 13.371 -42.541 1.00 74.50 210 CYS A C 1
ATOM 1712 O O . CYS A 1 210 ? 31.161 14.165 -43.418 1.00 74.50 210 CYS A O 1
ATOM 1714 N N . GLY A 1 211 ? 32.600 13.561 -41.807 1.00 68.19 211 GLY A N 1
ATOM 1715 C CA . GLY A 1 211 ? 33.563 14.648 -42.003 1.00 68.19 211 GLY A CA 1
ATOM 1716 C C . GLY A 1 211 ? 34.398 14.477 -43.272 1.00 68.19 211 GLY A C 1
ATOM 1717 O O . GLY A 1 211 ? 34.673 15.457 -43.959 1.00 68.19 211 GLY A O 1
ATOM 1718 N N . ASP A 1 212 ? 34.701 13.230 -43.640 1.00 62.41 212 ASP A N 1
ATOM 1719 C CA . ASP A 1 212 ? 35.383 12.872 -44.891 1.00 62.41 212 ASP A CA 1
ATOM 1720 C C . ASP A 1 212 ? 34.484 12.967 -46.139 1.00 62.41 212 ASP A C 1
ATOM 1722 O O . ASP A 1 212 ? 34.962 12.792 -47.258 1.00 62.41 212 ASP A O 1
ATOM 1726 N N . ALA A 1 213 ? 33.198 13.315 -45.994 1.00 57.16 213 ALA A N 1
ATOM 1727 C CA . ALA A 1 213 ? 32.271 13.461 -47.120 1.00 57.16 213 ALA A CA 1
ATOM 1728 C C . ALA A 1 213 ? 32.635 14.607 -48.094 1.00 57.16 213 ALA A C 1
ATOM 1730 O O . ALA A 1 213 ? 32.047 14.712 -49.169 1.00 57.16 213 ALA A O 1
ATOM 1731 N N . THR A 1 214 ? 33.590 15.474 -47.741 1.00 55.66 214 THR A N 1
ATOM 1732 C CA . THR A 1 214 ? 34.163 16.496 -48.636 1.00 55.66 214 THR A CA 1
ATOM 1733 C C . THR A 1 214 ? 35.409 16.017 -49.384 1.00 55.66 214 THR A C 1
ATOM 1735 O O . THR A 1 214 ? 35.818 16.665 -50.348 1.00 55.66 214 THR A O 1
ATOM 1738 N N . LYS A 1 215 ? 36.015 14.889 -48.988 1.00 56.19 215 LYS A N 1
ATOM 1739 C CA . LYS A 1 215 ? 37.171 14.313 -49.679 1.00 56.19 215 LYS A CA 1
ATOM 1740 C C . LYS A 1 215 ? 36.688 13.402 -50.798 1.00 56.19 215 LYS A C 1
ATOM 1742 O O . LYS A 1 215 ? 36.056 12.373 -50.568 1.00 56.19 215 LYS A O 1
ATOM 1747 N N . VAL A 1 216 ? 37.005 13.782 -52.032 1.00 55.72 216 VAL A N 1
ATOM 1748 C CA . VAL A 1 216 ? 36.798 12.917 -53.195 1.00 55.72 216 VAL A CA 1
ATOM 1749 C C . VAL A 1 216 ? 37.752 11.722 -53.054 1.00 55.72 216 VAL A C 1
ATOM 1751 O O . VAL A 1 216 ? 38.957 11.938 -52.947 1.00 55.72 216 VAL A O 1
ATOM 1754 N N . PRO A 1 217 ? 37.253 10.474 -53.028 1.00 64.00 217 PRO A N 1
ATOM 1755 C CA . PRO A 1 217 ? 38.101 9.287 -52.972 1.00 64.00 217 PRO A CA 1
ATOM 1756 C C . PRO A 1 217 ? 39.170 9.312 -54.072 1.00 64.00 217 PRO A C 1
ATOM 1758 O O . PRO A 1 217 ? 38.835 9.609 -55.219 1.00 64.00 217 PRO A O 1
ATOM 1761 N N . GLU A 1 218 ? 40.415 8.931 -53.764 1.00 59.94 218 GLU A N 1
ATOM 1762 C CA . GLU A 1 218 ? 41.531 8.912 -54.734 1.00 59.94 218 GLU A CA 1
ATOM 1763 C C . GLU A 1 218 ? 41.181 8.153 -56.012 1.00 59.94 218 GLU A C 1
ATOM 1765 O O . GLU A 1 218 ? 41.487 8.595 -57.107 1.00 59.94 218 GLU A O 1
ATOM 1770 N N . LYS A 1 219 ? 40.421 7.060 -55.902 1.00 62.81 219 LYS A N 1
ATOM 1771 C CA . LYS A 1 219 ? 39.936 6.305 -57.062 1.00 62.81 219 LYS A CA 1
ATOM 1772 C C . LYS A 1 219 ? 39.109 7.157 -58.035 1.00 62.81 219 LYS A C 1
ATOM 1774 O O . LYS A 1 219 ? 39.174 6.944 -59.237 1.00 62.81 219 LYS A O 1
ATOM 1779 N N . ILE A 1 220 ? 38.332 8.113 -57.526 1.00 63.25 220 ILE A N 1
ATOM 1780 C CA . ILE A 1 220 ? 37.570 9.059 -58.348 1.00 63.25 220 ILE A CA 1
ATOM 1781 C C . ILE A 1 220 ? 38.493 10.150 -58.899 1.00 63.25 220 ILE A C 1
ATOM 1783 O O . ILE A 1 220 ? 38.335 10.518 -60.058 1.00 63.25 220 ILE A O 1
ATOM 1787 N N . MET A 1 221 ? 39.482 10.618 -58.128 1.00 64.94 221 MET A N 1
ATOM 1788 C CA . MET A 1 221 ? 40.494 11.550 -58.644 1.00 64.94 221 MET A CA 1
ATOM 1789 C C . MET A 1 221 ? 41.323 10.936 -59.782 1.00 64.94 221 MET A C 1
ATOM 1791 O O . MET A 1 221 ? 41.481 11.578 -60.814 1.00 64.94 221 MET A O 1
ATOM 1795 N N . ASN A 1 222 ? 41.743 9.676 -59.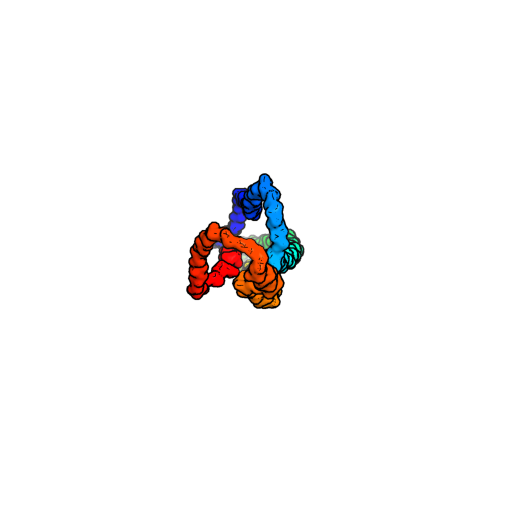658 1.00 68.31 222 ASN A N 1
ATOM 1796 C CA . ASN A 1 222 ? 42.507 8.959 -60.682 1.00 68.31 222 ASN A CA 1
ATOM 1797 C C . ASN A 1 222 ? 41.679 8.743 -61.961 1.00 68.31 222 ASN A C 1
ATOM 1799 O O . ASN A 1 222 ? 42.182 8.952 -63.058 1.00 68.31 222 ASN A O 1
ATOM 1803 N N . MET A 1 223 ? 40.383 8.420 -61.842 1.00 63.56 223 MET A N 1
ATOM 1804 C CA . MET A 1 223 ? 39.484 8.369 -63.008 1.00 63.56 223 MET A CA 1
ATOM 1805 C C . MET A 1 223 ? 39.314 9.747 -63.675 1.00 63.56 223 MET A C 1
ATOM 1807 O O . MET A 1 223 ? 39.162 9.827 -64.890 1.00 63.56 223 MET A O 1
ATOM 1811 N N . ILE A 1 224 ? 39.332 10.843 -62.906 1.00 66.62 224 ILE A N 1
ATOM 1812 C CA . ILE A 1 224 ? 39.293 12.211 -63.453 1.00 66.62 224 ILE A CA 1
ATOM 1813 C C . ILE A 1 224 ? 40.613 12.555 -64.163 1.00 66.62 224 ILE A C 1
ATOM 1815 O O . ILE A 1 224 ? 40.586 13.243 -65.183 1.00 66.62 224 ILE A O 1
ATOM 1819 N N . GLU A 1 225 ? 41.757 12.086 -63.658 1.00 65.06 225 GLU A N 1
ATOM 1820 C CA . GLU A 1 225 ? 43.057 12.240 -64.322 1.00 65.06 225 GLU A CA 1
ATOM 1821 C C . GLU A 1 225 ? 43.139 11.458 -65.637 1.00 65.06 225 GLU A C 1
ATOM 1823 O O . GLU A 1 225 ? 43.573 12.024 -66.639 1.00 65.06 225 GLU A O 1
ATOM 1828 N N . GLU A 1 226 ? 42.629 10.224 -65.678 1.00 59.53 226 GLU A N 1
ATOM 1829 C CA . GLU A 1 226 ? 42.531 9.421 -66.908 1.00 59.53 226 GLU A CA 1
ATOM 1830 C C . GLU A 1 226 ? 41.633 10.083 -67.972 1.00 59.53 226 GLU A C 1
ATOM 1832 O O . GLU A 1 226 ? 41.913 10.006 -69.167 1.00 59.53 226 GLU A O 1
ATOM 1837 N N . ILE A 1 227 ? 40.582 10.800 -67.556 1.00 60.12 227 ILE A N 1
ATOM 1838 C CA . ILE A 1 227 ? 39.732 11.593 -68.463 1.00 60.12 227 ILE A CA 1
ATOM 1839 C C . ILE A 1 227 ? 40.424 12.902 -68.903 1.00 60.12 227 ILE A C 1
ATOM 1841 O O . ILE A 1 227 ? 40.151 13.407 -69.992 1.00 60.12 227 ILE A O 1
ATOM 1845 N N . LYS A 1 228 ? 41.325 13.472 -68.087 1.00 55.53 228 LYS A N 1
ATOM 1846 C CA . LYS A 1 228 ? 42.086 14.696 -68.410 1.00 55.53 228 LYS A CA 1
ATOM 1847 C C . LYS A 1 228 ? 43.230 14.463 -69.396 1.00 55.53 228 LYS A C 1
ATOM 1849 O O . LYS A 1 228 ? 43.662 15.425 -70.032 1.00 55.53 228 LYS A O 1
ATOM 1854 N N . THR A 1 229 ? 43.731 13.237 -69.538 1.00 47.72 229 THR A N 1
ATOM 1855 C CA . THR A 1 229 ? 44.698 12.900 -70.591 1.00 47.72 229 THR A CA 1
ATOM 1856 C C . THR A 1 229 ? 44.010 12.909 -71.969 1.00 47.72 229 THR A C 1
ATOM 1858 O O . THR A 1 229 ? 43.086 12.129 -72.193 1.00 47.72 229 THR A O 1
ATOM 1861 N N . PRO A 1 230 ? 44.398 13.802 -72.904 1.00 43.19 230 PRO A N 1
ATOM 1862 C CA . PRO A 1 230 ? 43.597 14.102 -74.085 1.00 43.19 230 PRO A CA 1
ATOM 1863 C C . PRO A 1 230 ? 43.764 13.050 -75.189 1.00 43.19 230 PRO A C 1
ATOM 1865 O O . PRO A 1 230 ? 44.826 12.937 -75.797 1.00 43.19 230 PRO A O 1
ATOM 1868 N N . VAL A 1 231 ? 42.665 12.387 -75.554 1.00 39.38 231 VAL A N 1
ATOM 1869 C CA . VAL A 1 231 ? 42.392 12.042 -76.958 1.00 39.38 231 VAL A CA 1
ATOM 1870 C C . VAL A 1 231 ? 41.249 12.945 -77.426 1.00 39.38 231 VAL A C 1
ATOM 1872 O O . VAL A 1 231 ? 40.077 12.625 -77.287 1.00 39.38 231 VAL A O 1
ATOM 1875 N N . SER A 1 232 ? 41.655 14.105 -77.944 1.00 36.19 232 SER A N 1
ATOM 1876 C CA . SER A 1 232 ? 40.976 14.936 -78.951 1.00 36.19 232 SER A CA 1
ATOM 1877 C C . SER A 1 232 ? 39.576 15.529 -78.669 1.00 36.19 232 SER A C 1
ATOM 1879 O O . SER A 1 232 ? 38.571 14.826 -78.622 1.00 36.19 232 SER A O 1
ATOM 1881 N N . THR A 1 233 ? 39.523 16.865 -78.823 1.00 29.58 233 THR A N 1
ATOM 1882 C CA . THR A 1 233 ? 38.408 17.746 -79.284 1.00 29.58 233 THR A CA 1
ATOM 1883 C C . THR A 1 233 ? 37.564 18.473 -78.207 1.00 29.58 233 THR A C 1
ATOM 1885 O O . THR A 1 233 ? 37.063 17.827 -77.290 1.00 29.58 233 THR A O 1
ATOM 1888 N N . PRO A 1 234 ? 37.375 19.817 -78.290 1.00 39.19 234 PRO A N 1
ATOM 1889 C CA . PRO A 1 234 ? 36.750 20.609 -77.227 1.00 39.19 234 PRO A CA 1
ATOM 1890 C C . PRO A 1 234 ? 35.230 20.739 -77.405 1.00 39.19 234 PRO A C 1
ATOM 1892 O O . PRO A 1 234 ? 34.757 21.048 -78.497 1.00 39.19 234 PRO A O 1
ATOM 1895 N N . MET A 1 235 ? 34.464 20.614 -76.316 1.00 32.91 235 MET A N 1
ATOM 1896 C CA . MET A 1 235 ? 33.091 21.123 -76.260 1.00 32.91 235 MET A CA 1
ATOM 1897 C C . MET A 1 235 ? 32.919 22.039 -75.047 1.00 32.91 235 MET A C 1
ATOM 1899 O O . MET A 1 235 ? 33.108 21.645 -73.899 1.00 32.91 235 MET A O 1
ATOM 1903 N N . SER A 1 236 ? 32.606 23.294 -75.364 1.00 38.94 236 SER A N 1
ATOM 1904 C CA . SER A 1 236 ? 32.250 24.377 -74.453 1.00 38.94 236 SER A CA 1
ATOM 1905 C C . SER A 1 236 ? 30.949 24.059 -73.711 1.00 38.94 236 SER A C 1
ATOM 1907 O O . SER A 1 236 ? 29.985 23.604 -74.325 1.00 38.94 236 SER A O 1
ATOM 1909 N N . GLY A 1 237 ? 30.917 24.323 -72.405 1.00 35.38 237 GLY A N 1
ATOM 1910 C CA . GLY A 1 237 ? 29.722 24.178 -71.575 1.00 35.38 237 GLY A CA 1
ATOM 1911 C C . GLY A 1 237 ? 30.059 24.107 -70.090 1.00 35.38 237 GLY A C 1
ATOM 1912 O O . GLY A 1 237 ? 30.040 23.034 -69.497 1.00 35.38 237 GLY A O 1
ATOM 1913 N N . THR A 1 238 ? 30.402 25.239 -69.480 1.00 34.53 238 THR A N 1
ATOM 1914 C CA . THR A 1 238 ? 30.626 25.351 -68.032 1.00 34.53 238 THR A CA 1
ATOM 1915 C C . THR A 1 238 ? 29.291 25.193 -67.283 1.00 34.53 238 THR A C 1
ATOM 1917 O O . THR A 1 238 ? 28.394 26.005 -67.521 1.00 34.53 238 THR A O 1
ATOM 1920 N N . PRO A 1 239 ? 29.115 24.225 -66.360 1.00 38.19 239 PRO A N 1
ATOM 1921 C CA . PRO A 1 239 ? 27.979 24.229 -65.451 1.00 38.19 239 PRO A CA 1
ATOM 1922 C C . PRO A 1 239 ? 28.283 25.137 -64.256 1.00 38.19 239 PRO A C 1
ATOM 1924 O O . PRO A 1 239 ? 29.360 25.087 -63.660 1.00 38.19 239 PRO A O 1
ATOM 1927 N N . LEU A 1 240 ? 27.312 25.980 -63.921 1.00 35.91 240 LEU A N 1
ATOM 1928 C CA . LEU A 1 240 ? 27.347 26.914 -62.800 1.00 35.91 240 LEU A CA 1
ATOM 1929 C C . LEU A 1 240 ? 27.495 26.155 -61.459 1.00 35.91 240 LEU A C 1
ATOM 1931 O O . LEU A 1 240 ? 26.774 25.173 -61.250 1.00 35.91 240 LEU A O 1
ATOM 1935 N N . PRO A 1 241 ? 28.363 26.585 -60.522 1.00 35.84 241 PRO A N 1
ATOM 1936 C CA . PRO A 1 241 ? 28.403 25.993 -59.189 1.00 35.84 241 PRO A CA 1
ATOM 1937 C C . PRO A 1 241 ? 27.106 26.301 -58.424 1.00 35.84 241 PRO A C 1
ATOM 1939 O O . PRO A 1 241 ? 26.618 27.431 -58.425 1.00 35.84 241 PRO A O 1
ATOM 1942 N N . SER A 1 242 ? 26.540 25.284 -57.768 1.00 34.34 242 SER A N 1
ATOM 1943 C CA . SER A 1 242 ? 25.393 25.452 -56.864 1.00 34.34 242 SER A CA 1
ATOM 1944 C C . SER A 1 242 ? 25.803 26.236 -55.607 1.00 34.34 242 SER A C 1
ATOM 1946 O O . SER A 1 242 ? 26.934 26.072 -55.142 1.00 34.34 242 SER A O 1
ATOM 1948 N N . PRO A 1 243 ? 24.916 27.074 -55.037 1.00 36.41 243 PRO A N 1
ATOM 1949 C CA . PRO A 1 243 ? 25.270 27.941 -53.921 1.00 36.41 243 PRO A CA 1
ATOM 1950 C C . PRO A 1 243 ? 25.605 27.121 -52.670 1.00 36.41 243 PRO A C 1
ATOM 1952 O O . PRO A 1 243 ? 24.845 26.248 -52.250 1.00 36.41 243 PRO A O 1
ATOM 1955 N N . MET A 1 244 ? 26.764 27.412 -52.074 1.00 39.16 244 MET A N 1
ATOM 1956 C CA . MET A 1 244 ? 27.187 26.843 -50.798 1.00 39.16 244 MET A CA 1
ATOM 1957 C C . MET A 1 244 ? 26.292 27.386 -49.682 1.00 39.16 244 MET A C 1
ATOM 1959 O O . MET A 1 244 ? 26.270 28.587 -49.425 1.00 39.16 244 MET A O 1
ATOM 1963 N N . ILE A 1 245 ? 25.569 26.498 -49.002 1.00 40.34 245 ILE A N 1
ATOM 1964 C CA . ILE A 1 245 ? 24.916 26.822 -47.734 1.00 40.34 245 ILE A CA 1
ATOM 1965 C C . ILE A 1 245 ? 26.003 26.899 -46.661 1.00 40.34 245 ILE A C 1
ATOM 1967 O O . ILE A 1 245 ? 26.669 25.910 -46.344 1.00 40.34 245 ILE A O 1
ATOM 1971 N N . GLU A 1 246 ? 26.181 28.097 -46.119 1.00 33.34 246 GLU A N 1
ATOM 1972 C CA . GLU A 1 246 ? 27.052 28.393 -44.991 1.00 33.34 246 GLU A CA 1
ATOM 1973 C C . GLU A 1 246 ? 26.546 27.627 -43.755 1.00 33.34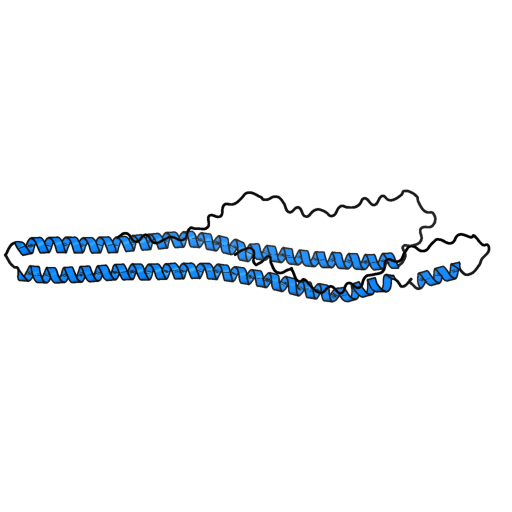 246 GLU A C 1
ATOM 1975 O O . GLU A 1 246 ? 25.418 27.822 -43.292 1.00 33.34 246 GLU A O 1
ATOM 1980 N N . ARG A 1 247 ? 27.352 26.695 -43.226 1.00 38.06 247 ARG A N 1
ATOM 1981 C CA . ARG A 1 247 ? 27.034 26.027 -41.957 1.00 38.06 247 ARG A CA 1
ATOM 1982 C C . ARG A 1 247 ? 27.195 27.044 -40.834 1.00 38.06 247 ARG A C 1
ATOM 1984 O O . ARG A 1 247 ? 28.306 27.297 -40.379 1.00 38.06 247 ARG A O 1
ATOM 1991 N N . SER A 1 248 ? 26.077 27.580 -40.358 1.00 30.92 248 SER A N 1
ATOM 1992 C CA . SER A 1 248 ? 26.026 28.359 -39.126 1.00 30.92 248 SER A CA 1
ATOM 1993 C C . SER A 1 248 ? 26.574 27.532 -37.959 1.00 30.92 248 SER A C 1
ATOM 1995 O O . SER A 1 248 ? 26.000 26.499 -37.595 1.00 30.92 248 SER A O 1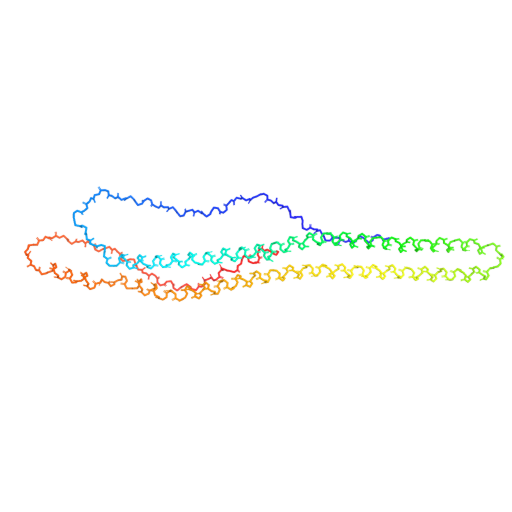
ATOM 1997 N N . SER A 1 249 ? 27.657 28.001 -37.343 1.00 38.16 249 SER A N 1
ATOM 1998 C CA . SER A 1 249 ? 28.102 27.581 -36.019 1.00 38.16 249 SER A CA 1
ATOM 1999 C C . SER A 1 249 ? 27.092 28.066 -34.977 1.00 38.16 249 SER A C 1
ATOM 2001 O O . SER A 1 249 ? 27.253 29.096 -34.328 1.00 38.16 249 SER A O 1
ATOM 2003 N N . LEU A 1 250 ? 26.010 27.309 -34.796 1.00 33.44 250 LEU A N 1
ATOM 2004 C CA . LEU A 1 250 ? 25.162 27.466 -33.622 1.00 33.44 250 LEU A CA 1
ATOM 2005 C C . LEU A 1 250 ? 25.891 26.861 -32.421 1.00 33.44 250 LEU A C 1
ATOM 2007 O O . LEU A 1 250 ? 25.689 25.707 -32.050 1.00 33.44 250 LEU A O 1
ATOM 2011 N N . VAL A 1 251 ? 26.710 27.689 -31.774 1.00 44.00 251 VAL A N 1
ATOM 2012 C CA . VAL A 1 251 ? 26.834 27.624 -30.320 1.00 44.00 251 VAL A CA 1
ATOM 2013 C C . VAL A 1 251 ? 25.424 27.853 -29.780 1.00 44.00 251 VAL A C 1
ATOM 2015 O O . VAL A 1 251 ? 24.918 28.972 -29.781 1.00 44.00 251 VAL A O 1
ATOM 2018 N N . ARG A 1 252 ? 24.750 26.774 -29.376 1.00 30.66 252 ARG A N 1
ATOM 2019 C CA . ARG A 1 252 ? 23.510 26.855 -28.607 1.00 30.66 252 ARG A CA 1
ATOM 2020 C C . ARG A 1 252 ? 23.745 26.248 -27.236 1.00 30.66 252 ARG A C 1
ATOM 2022 O O . ARG A 1 252 ? 23.644 25.045 -27.022 1.00 30.66 252 ARG A O 1
ATOM 2029 N N . THR A 1 253 ? 24.052 27.143 -26.312 1.00 35.50 253 THR A N 1
ATOM 2030 C CA . THR A 1 253 ? 23.707 27.019 -24.903 1.00 35.50 253 THR A CA 1
ATOM 2031 C C . THR A 1 253 ? 22.218 26.680 -24.750 1.00 35.50 253 THR A C 1
ATOM 2033 O O . THR A 1 253 ? 21.356 27.313 -25.354 1.00 35.50 253 THR A O 1
ATOM 2036 N N . GLY A 1 254 ? 21.928 25.689 -23.902 1.00 35.66 254 GLY A N 1
ATOM 2037 C CA . GLY A 1 254 ? 20.602 25.433 -23.335 1.00 35.66 254 GLY A CA 1
ATOM 2038 C C . GLY A 1 254 ? 19.678 24.540 -24.169 1.00 35.66 254 GLY A C 1
ATOM 2039 O O . GLY A 1 254 ? 19.134 24.953 -25.185 1.00 35.66 254 GLY A O 1
ATOM 2040 N N . CYS A 1 255 ? 19.390 23.334 -23.675 1.00 33.16 255 CYS A N 1
ATOM 2041 C CA . CYS A 1 255 ? 18.236 23.082 -22.804 1.00 33.16 255 CYS A CA 1
ATOM 2042 C C . CYS A 1 255 ? 18.087 21.560 -22.625 1.00 33.16 255 CYS A C 1
ATOM 2044 O O . CYS A 1 255 ? 17.480 20.887 -23.453 1.00 33.16 255 CYS A O 1
ATOM 2046 N N . LEU A 1 256 ? 18.606 21.002 -21.526 1.00 36.59 256 LEU A N 1
ATOM 2047 C CA . LEU A 1 256 ? 18.201 19.677 -21.043 1.00 36.59 256 LEU A CA 1
ATOM 2048 C C . LEU A 1 256 ? 16.770 19.778 -20.480 1.00 36.59 256 LEU A C 1
ATOM 2050 O O . LEU A 1 256 ? 16.534 19.605 -19.291 1.00 36.59 256 LEU A O 1
ATOM 2054 N N . ARG A 1 257 ? 15.787 20.102 -21.326 1.00 39.53 257 ARG A N 1
ATOM 2055 C CA . ARG A 1 257 ? 14.364 19.897 -21.024 1.00 39.53 257 ARG A CA 1
ATOM 2056 C C . ARG A 1 257 ? 14.002 18.486 -21.454 1.00 39.53 257 ARG A C 1
ATOM 2058 O O . ARG A 1 257 ? 13.326 18.263 -22.447 1.00 39.53 257 ARG A O 1
ATOM 2065 N N . GLY A 1 258 ? 14.531 17.536 -20.699 1.00 39.97 258 GLY A N 1
ATOM 2066 C CA . GLY A 1 258 ? 14.285 16.110 -20.871 1.00 39.97 258 GLY A CA 1
ATOM 2067 C C . GLY A 1 258 ? 14.204 15.389 -19.535 1.00 39.97 258 GLY A C 1
ATOM 2068 O O . GLY A 1 258 ? 14.578 14.232 -19.456 1.00 39.97 258 GLY A O 1
ATOM 2069 N N . ILE A 1 259 ? 13.783 16.079 -18.470 1.00 42.94 259 ILE A N 1
ATOM 2070 C CA . ILE A 1 259 ? 13.497 15.476 -17.162 1.00 42.94 259 ILE A CA 1
ATOM 2071 C C . ILE A 1 259 ? 12.295 16.218 -16.563 1.00 42.94 259 ILE A C 1
ATOM 2073 O O . ILE A 1 259 ? 12.420 17.013 -15.640 1.00 42.94 259 ILE A O 1
ATOM 2077 N N . SER A 1 260 ? 11.113 16.053 -17.155 1.00 36.44 260 SER A N 1
ATOM 2078 C CA . SER A 1 260 ? 9.870 16.522 -16.522 1.00 36.44 260 SER A CA 1
ATOM 2079 C C . SER A 1 260 ? 8.639 15.738 -16.974 1.00 36.44 260 SER A C 1
ATOM 2081 O O . SER A 1 260 ? 7.579 16.294 -17.217 1.00 36.44 260 SER A O 1
ATOM 2083 N N . ILE A 1 261 ? 8.778 14.417 -17.091 1.00 39.91 261 ILE A N 1
ATOM 2084 C CA . ILE A 1 261 ? 7.615 13.513 -17.090 1.00 39.91 261 ILE A CA 1
ATOM 2085 C C . ILE A 1 261 ? 7.418 12.868 -15.710 1.00 39.91 261 ILE A C 1
ATOM 2087 O O . ILE A 1 261 ? 6.315 12.461 -15.374 1.00 39.91 261 ILE A O 1
ATOM 2091 N N . VAL A 1 262 ? 8.438 12.887 -14.844 1.00 40.72 262 VAL A N 1
ATOM 2092 C CA . VAL A 1 262 ? 8.326 12.345 -13.477 1.00 40.72 262 VAL A CA 1
ATOM 2093 C C . VAL A 1 262 ? 7.623 13.318 -12.511 1.00 40.72 262 VAL A C 1
ATOM 2095 O O . VAL A 1 262 ? 7.093 12.885 -11.497 1.00 40.72 262 VAL A O 1
ATOM 2098 N N . CYS A 1 263 ? 7.526 14.615 -12.834 1.00 34.78 263 CYS A N 1
ATOM 2099 C CA . CYS A 1 263 ? 6.838 15.602 -11.983 1.00 34.78 263 CYS A CA 1
ATOM 2100 C C . CYS A 1 263 ? 5.341 15.790 -12.286 1.00 34.78 263 CYS A C 1
ATOM 2102 O O . CYS A 1 263 ? 4.694 16.556 -11.584 1.00 34.78 263 CYS A O 1
ATOM 2104 N N . LEU A 1 264 ? 4.782 15.123 -13.302 1.00 33.47 264 LEU A N 1
ATOM 2105 C CA . LEU A 1 264 ? 3.369 15.281 -13.690 1.00 33.47 264 LEU A CA 1
ATOM 2106 C C . LEU A 1 264 ? 2.429 14.223 -13.081 1.00 33.47 264 LEU A C 1
ATOM 2108 O O . LEU A 1 264 ? 1.255 14.179 -13.433 1.00 33.47 264 LEU A O 1
ATOM 2112 N N . LEU A 1 265 ? 2.935 13.384 -12.172 1.00 33.78 265 LEU A N 1
ATOM 2113 C CA . LEU A 1 265 ? 2.189 12.303 -11.510 1.00 33.78 265 LEU A CA 1
ATOM 2114 C C . LEU A 1 265 ? 2.163 12.434 -9.972 1.00 33.78 265 LEU A C 1
ATOM 2116 O O . LEU A 1 265 ? 2.088 11.422 -9.278 1.00 33.78 265 LEU A O 1
ATOM 2120 N N . ILE A 1 266 ? 2.231 13.662 -9.443 1.00 36.12 266 ILE A N 1
ATOM 2121 C CA . ILE A 1 266 ? 1.998 13.967 -8.018 1.00 36.12 266 ILE A CA 1
ATOM 2122 C C . ILE A 1 266 ? 0.721 14.791 -7.887 1.00 36.12 266 ILE A C 1
ATOM 2124 O O . ILE A 1 266 ? 0.611 15.795 -8.626 1.00 36.12 266 ILE A O 1
#

Sequence (266 aa):
MQSVFPVPRGLVLTCSAGCDGLCFAPLPLFPLLIPSQKPHNAFPPTHLVLFTGRVLIEISSTHKKLNESLDENFKNFHKEIIRELEKKTELDVKYMNATLKRYQAEHKNKLDSLEKSQAELKKIRRKSQGGRNALKYEHKEIEYVETITSRQNEIQKFIADGCKEALLEEKRRFCFLVDKHCSFASHMHHYHLQSAELINSKLPKWQETCGDATKVPEKIMNMIEEIKTPVSTPMSGTPLPSPMIERSSLVRTGCLRGISIVCLLI